Protein AF-A0A9D7UAM9-F1 (afdb_monomer_lite)

Radius of gyration: 23.73 Å; chains: 1; bounding box: 52×69×75 Å

Sequence (299 aa):
MNTSKLRKNKFFIPAVLISFILLSLPNGIFNEAYKTYEILNAEEKSFNQALIDVGINPKEYVTPNNITAKKGKNIIVISIESLEQGFLGKHFNNITPNLSRLSKEWTFYNQMPESPGGDWTAGSLYNHQVGMPAFFKDQENNSFQGASTVKLTGLGHILNNAGYNSKYIIGNKEYAGKSDILSAYGIPVISEVNSIGKYQKVKNGLHDHDLFNEAKLQIKQFQKDKDKPFALFLLTMNTHFPNGVYDKNMEQFISKKDNDIEFSASAVDYLINDLIVYLKENSLLENTSIYIRFTNGHH

Secondary structure (DSSP, 8-state):
---------TTHHHHHHHHHHHHHSTTSHHHHHHHHHHHHTPPP--HHHHHHHTT--TTT---GGG------SEEEEEEETT--GGGGSGGGTTTSHHHHHHHHHS---TTPPPPTT-SSHHHHHHHHHHSS----S--STTTTTT-----S--HHHHHHHTT-EEEEEE-SSSHHHHHHHHHHTT--EE-TTT-SS-----TTS--HHHHHHHHHHHHHHHTTSTTS-EEEEEE--TT-TTT----GGGGGTS---SSHHHHHHHHHHHHHHHHHHHHHHTT-GGGEEEEEEE-----

Structure (mmCIF, N/CA/C/O backbone):
data_AF-A0A9D7UAM9-F1
#
_entry.id   AF-A0A9D7UAM9-F1
#
loop_
_atom_site.group_PDB
_atom_site.id
_atom_site.type_symbol
_atom_site.label_atom_id
_atom_site.label_alt_id
_atom_site.label_comp_id
_atom_site.label_asym_id
_atom_site.label_entity_id
_atom_site.label_seq_id
_atom_site.pdbx_PDB_ins_code
_atom_site.Cartn_x
_atom_site.Cartn_y
_atom_site.Cartn_z
_atom_site.occupancy
_atom_site.B_iso_or_equiv
_atom_site.auth_seq_id
_atom_site.auth_comp_id
_atom_site.auth_asym_id
_atom_site.auth_atom_id
_atom_site.pdbx_PDB_model_num
ATOM 1 N N . MET A 1 1 ? -21.352 50.252 -56.609 1.00 43.91 1 MET A N 1
ATOM 2 C CA . MET A 1 1 ? -21.852 49.606 -55.375 1.00 43.91 1 MET A CA 1
ATOM 3 C C . MET A 1 1 ? -22.029 48.123 -55.652 1.00 43.91 1 MET A C 1
ATOM 5 O O . MET A 1 1 ? -22.956 47.766 -56.362 1.00 43.91 1 MET A O 1
ATOM 9 N N . ASN A 1 2 ? -21.109 47.277 -55.183 1.00 45.69 2 ASN A N 1
ATOM 10 C CA . ASN A 1 2 ? -21.187 45.828 -55.372 1.00 45.69 2 ASN A CA 1
ATOM 11 C C . ASN A 1 2 ? -21.491 45.201 -54.006 1.00 45.69 2 ASN A C 1
ATOM 13 O O . ASN A 1 2 ? -20.612 45.105 -53.153 1.00 45.69 2 ASN A O 1
ATOM 17 N N . THR A 1 3 ? -22.757 44.879 -53.749 1.00 52.00 3 THR A N 1
ATOM 18 C CA . THR A 1 3 ? -23.178 44.231 -52.501 1.00 52.00 3 THR A CA 1
ATOM 19 C C . THR A 1 3 ? -22.837 42.747 -52.588 1.00 52.00 3 THR A C 1
ATOM 21 O O . THR A 1 3 ? -23.532 41.991 -53.274 1.00 52.00 3 THR A O 1
ATOM 24 N N . SER A 1 4 ? -21.769 42.314 -51.916 1.00 52.62 4 SER A N 1
ATOM 25 C CA . SER A 1 4 ? -21.473 40.890 -51.774 1.00 52.62 4 SER A CA 1
ATOM 26 C C . SER A 1 4 ? -22.590 40.232 -50.954 1.00 52.62 4 SER A C 1
ATOM 28 O O . SER A 1 4 ? -22.784 40.493 -49.768 1.00 52.62 4 SER A O 1
ATOM 30 N N . LYS A 1 5 ? -23.394 39.384 -51.602 1.00 59.56 5 LYS A N 1
ATOM 31 C CA . LYS A 1 5 ? -24.362 38.538 -50.899 1.00 59.56 5 LYS A CA 1
ATOM 32 C C . LYS A 1 5 ? -23.588 37.442 -50.172 1.00 59.56 5 LYS A C 1
ATOM 34 O O . LYS A 1 5 ? -23.107 36.503 -50.803 1.00 59.56 5 LYS A O 1
ATOM 39 N N . LEU A 1 6 ? -23.489 37.558 -48.848 1.00 59.56 6 LEU A N 1
ATOM 40 C CA . LEU A 1 6 ? -23.016 36.492 -47.963 1.00 59.56 6 LEU A CA 1
ATOM 41 C C . LEU A 1 6 ? -23.824 35.215 -48.231 1.00 59.56 6 LEU A C 1
ATOM 43 O O . LEU A 1 6 ? -25.017 35.123 -47.928 1.00 59.56 6 LEU A O 1
ATOM 47 N N . ARG A 1 7 ? -23.173 34.224 -48.842 1.00 61.66 7 ARG A N 1
ATOM 48 C CA . ARG A 1 7 ? -23.761 32.919 -49.142 1.00 61.66 7 ARG A CA 1
ATOM 49 C C . ARG A 1 7 ? -23.869 32.157 -47.817 1.00 61.66 7 ARG A C 1
ATOM 51 O O . ARG A 1 7 ? -22.885 31.597 -47.347 1.00 61.66 7 ARG A O 1
ATOM 58 N N . LYS A 1 8 ? -25.044 32.186 -47.175 1.00 63.00 8 LYS A N 1
ATOM 59 C CA . LYS A 1 8 ? -25.294 31.437 -45.930 1.00 63.00 8 LYS A CA 1
ATOM 60 C C . LYS A 1 8 ? -25.050 29.948 -46.187 1.00 63.00 8 LYS A C 1
ATOM 62 O O . LYS A 1 8 ? -25.811 29.312 -46.917 1.00 63.00 8 LYS A O 1
ATOM 67 N N . ASN A 1 9 ? -23.980 29.407 -45.609 1.00 73.31 9 ASN A N 1
ATOM 68 C CA . ASN A 1 9 ? -23.688 27.983 -45.671 1.00 73.31 9 ASN A CA 1
ATOM 69 C C . ASN A 1 9 ? -24.752 27.239 -44.851 1.00 73.31 9 ASN A C 1
ATOM 71 O O . ASN A 1 9 ? -24.777 27.341 -43.625 1.00 73.31 9 ASN A O 1
ATOM 75 N N . LYS A 1 10 ? -25.657 26.521 -45.529 1.00 78.00 10 LYS A N 1
ATOM 76 C CA . LYS A 1 10 ? -26.797 25.829 -44.898 1.00 78.00 10 LYS A CA 1
ATOM 77 C C . LYS A 1 10 ? -26.367 24.763 -43.881 1.00 78.00 10 LYS A C 1
ATOM 79 O O . LYS A 1 10 ? -27.174 24.383 -43.043 1.00 78.00 10 LYS A O 1
ATOM 84 N N . PHE A 1 11 ? -25.107 24.330 -43.924 1.00 75.75 11 PHE A N 1
ATOM 85 C CA . PHE A 1 11 ? -24.539 23.344 -43.004 1.00 75.75 11 PHE A CA 1
ATOM 86 C C . PHE A 1 11 ? -23.874 23.956 -41.766 1.00 75.75 11 PHE A C 1
ATOM 88 O O . PHE A 1 11 ? -23.591 23.231 -40.820 1.00 75.75 11 PHE A O 1
ATOM 95 N N . PHE A 1 12 ? -23.665 25.277 -41.726 1.00 81.75 12 PHE A N 1
ATOM 96 C CA . PHE A 1 12 ? -22.978 25.931 -40.608 1.00 81.75 12 PHE A CA 1
ATOM 97 C C . PHE A 1 12 ? -23.773 25.839 -39.298 1.00 81.75 12 PHE A C 1
ATOM 99 O O . PHE A 1 12 ? -23.231 25.432 -38.279 1.00 81.75 12 PHE A O 1
ATOM 106 N N . ILE A 1 13 ? -25.072 26.157 -39.331 1.00 83.25 13 ILE A N 1
ATOM 107 C CA . ILE A 1 13 ? -25.935 26.100 -38.139 1.00 83.25 13 ILE A CA 1
ATOM 108 C C . ILE A 1 13 ? -26.077 24.656 -37.615 1.00 83.25 13 ILE A C 1
ATOM 110 O O . ILE A 1 13 ? -25.844 24.450 -36.425 1.00 83.25 13 ILE A O 1
ATOM 114 N N . PRO A 1 14 ? -26.377 23.642 -38.457 1.00 85.88 14 PRO A N 1
ATOM 115 C CA . PRO A 1 14 ? -26.378 22.246 -38.019 1.00 85.88 14 PRO A CA 1
ATOM 116 C C . PRO A 1 14 ? -25.042 21.786 -37.432 1.00 85.88 14 PRO A C 1
ATOM 118 O O . PRO A 1 14 ? -25.041 21.120 -36.405 1.00 85.88 14 PRO A O 1
ATOM 121 N N . ALA A 1 15 ? -23.909 22.162 -38.036 1.00 84.19 15 ALA A N 1
ATOM 122 C CA . ALA A 1 15 ? -22.590 21.782 -37.532 1.00 84.19 15 ALA A CA 1
ATOM 123 C C . ALA A 1 15 ? -22.307 22.381 -36.146 1.00 84.19 15 ALA A C 1
ATOM 125 O O . ALA A 1 15 ? -21.843 21.669 -35.264 1.00 84.19 15 ALA A O 1
ATOM 126 N N . VAL A 1 16 ? -22.648 23.656 -35.925 1.00 86.44 16 VAL A N 1
ATOM 127 C CA . VAL A 1 16 ? -22.514 24.297 -34.606 1.00 86.44 16 VAL A CA 1
ATOM 128 C C . VAL A 1 16 ? -23.408 23.617 -33.567 1.00 86.44 16 VAL A C 1
ATOM 130 O O . VAL A 1 16 ? -22.949 23.360 -32.460 1.00 86.44 16 VAL A O 1
ATOM 133 N N . LEU A 1 17 ? -24.654 23.279 -33.920 1.00 86.62 17 LEU A N 1
ATOM 134 C CA . LEU A 1 17 ? -25.569 22.572 -33.018 1.00 86.62 17 LEU A CA 1
ATOM 135 C C . LEU A 1 17 ? -25.067 21.165 -32.672 1.00 86.62 17 LEU A C 1
ATOM 137 O O . LEU A 1 17 ? -25.106 20.784 -31.507 1.00 86.62 17 LEU A O 1
ATOM 141 N N . ILE A 1 18 ? -24.554 20.418 -33.653 1.00 87.25 18 ILE A N 1
ATOM 142 C CA . ILE A 1 18 ? -23.960 19.093 -33.429 1.00 87.25 18 ILE A CA 1
ATOM 143 C C . ILE A 1 18 ? -22.734 19.211 -32.523 1.00 87.25 18 ILE A C 1
ATOM 145 O O . ILE A 1 18 ? -22.635 18.459 -31.560 1.00 87.25 18 ILE A O 1
ATOM 149 N N . SER A 1 19 ? -21.841 20.174 -32.768 1.00 83.75 19 SER A N 1
ATOM 150 C CA . SER A 1 19 ? -20.700 20.426 -31.885 1.00 83.75 19 SER A CA 1
ATOM 151 C C . SER A 1 19 ? -21.152 20.764 -30.468 1.00 83.75 19 SER A C 1
ATOM 153 O O . SER A 1 19 ? -20.597 20.229 -29.519 1.00 83.75 19 SER A O 1
ATOM 155 N N . PHE A 1 20 ? -22.183 21.595 -30.303 1.00 86.81 20 PHE A N 1
ATOM 156 C CA . PHE A 1 20 ? -22.702 21.936 -28.980 1.00 86.81 20 PHE A CA 1
ATOM 157 C C . PHE A 1 20 ? -23.267 20.706 -28.260 1.00 86.81 20 PHE A C 1
ATOM 159 O O . PHE A 1 20 ? -22.934 20.476 -27.105 1.00 86.81 20 PHE A O 1
ATOM 166 N N . ILE A 1 21 ? -24.038 19.869 -28.964 1.00 85.06 21 ILE A N 1
ATOM 167 C CA . ILE A 1 21 ? -24.549 18.601 -28.428 1.00 85.06 21 ILE A CA 1
ATOM 168 C C . ILE A 1 21 ? -23.390 17.691 -28.013 1.00 85.06 21 ILE A C 1
ATOM 170 O O . ILE A 1 21 ? -23.398 17.202 -26.890 1.00 85.06 21 ILE A O 1
ATOM 174 N N . LEU A 1 22 ? -22.379 17.506 -28.871 1.00 83.00 22 LEU A N 1
ATOM 175 C CA . LEU A 1 22 ? -21.203 16.675 -28.583 1.00 83.00 22 LEU A CA 1
ATOM 176 C C . LEU A 1 22 ? -20.417 17.184 -27.366 1.00 83.00 22 LEU A C 1
ATOM 178 O O . LEU A 1 22 ? -19.998 16.387 -26.533 1.00 83.00 22 LEU A O 1
ATOM 182 N N . LEU A 1 23 ? -20.257 18.502 -27.233 1.00 85.06 23 LEU A N 1
ATOM 183 C CA . LEU A 1 23 ? -19.587 19.138 -26.094 1.00 85.06 23 LEU A CA 1
ATOM 184 C C . LEU A 1 23 ? -20.414 19.089 -24.795 1.00 85.06 23 LEU A C 1
ATOM 186 O O . LEU A 1 23 ? -19.852 19.282 -23.716 1.00 85.06 23 LEU A O 1
ATOM 190 N N . SER A 1 24 ? -21.723 18.843 -24.891 1.00 82.25 24 SER A N 1
ATOM 191 C CA . SER A 1 24 ? -22.655 18.690 -23.764 1.00 82.25 24 SER A CA 1
ATOM 192 C C . SER A 1 24 ? -22.969 17.231 -23.412 1.00 82.25 24 SER A C 1
ATOM 194 O O . SER A 1 24 ? -23.699 16.993 -22.452 1.00 82.25 24 SER A O 1
ATOM 196 N N . LEU A 1 25 ? -22.455 16.252 -24.166 1.00 83.81 25 LEU A N 1
ATOM 197 C CA . LEU A 1 25 ? -22.582 14.835 -23.816 1.00 83.81 25 LEU A CA 1
ATOM 198 C C . LEU A 1 25 ? -21.900 14.535 -22.465 1.00 83.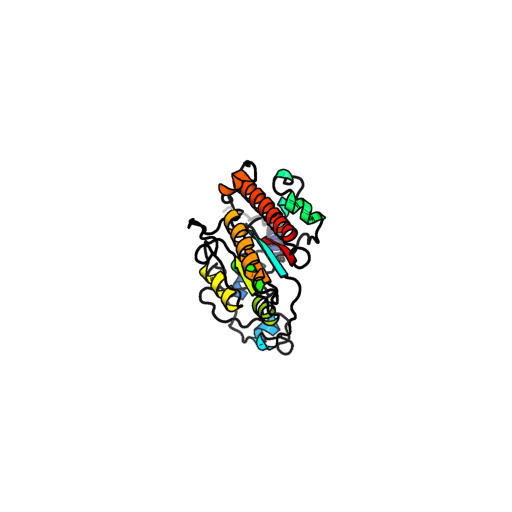81 25 LEU A C 1
ATOM 200 O O . LEU A 1 25 ? -21.068 15.323 -22.005 1.00 83.81 25 LEU A O 1
ATOM 204 N N . PRO A 1 26 ? -22.205 13.390 -21.825 1.00 72.81 26 PRO A N 1
ATOM 205 C CA . PRO A 1 26 ? -21.439 12.915 -20.675 1.00 72.81 26 PRO A CA 1
ATOM 206 C C . PRO A 1 26 ? -19.938 12.892 -21.005 1.00 72.81 26 PRO A C 1
ATOM 208 O O . PRO A 1 26 ? -19.549 12.351 -22.039 1.00 72.81 26 PRO A O 1
ATOM 211 N N . ASN A 1 27 ? -19.114 13.498 -20.143 1.00 69.94 27 ASN A N 1
ATOM 212 C CA . ASN A 1 27 ? -17.670 13.745 -20.327 1.00 69.94 27 ASN A CA 1
ATOM 213 C C . ASN A 1 27 ? -17.300 14.807 -21.388 1.00 69.94 27 ASN A C 1
ATOM 215 O O . ASN A 1 27 ? -16.130 14.965 -21.731 1.00 69.94 27 ASN A O 1
ATOM 219 N N . GLY A 1 28 ? -18.274 15.550 -21.915 1.00 81.56 28 GLY A N 1
ATOM 220 C CA . GLY A 1 28 ? -18.042 16.725 -22.751 1.00 81.56 28 GLY A CA 1
ATOM 221 C C . GLY A 1 28 ? -17.585 17.938 -21.931 1.00 81.56 28 GLY A C 1
ATOM 222 O O . GLY A 1 28 ? -17.894 18.059 -20.744 1.00 81.56 28 GLY A O 1
ATOM 223 N N . ILE A 1 29 ? -16.871 18.872 -22.572 1.00 84.25 29 ILE A N 1
ATOM 224 C CA . ILE A 1 29 ? -16.231 20.010 -21.889 1.00 84.25 29 ILE A CA 1
ATOM 225 C C . ILE A 1 29 ? -17.213 20.873 -21.084 1.00 84.25 29 ILE A C 1
ATOM 227 O O . ILE A 1 29 ? -16.847 21.397 -20.037 1.00 84.25 29 ILE A O 1
ATOM 231 N N . PHE A 1 30 ? -18.464 21.016 -21.539 1.00 85.19 30 PHE A N 1
ATOM 232 C CA . PHE A 1 30 ? -19.459 21.820 -20.827 1.00 85.19 30 PHE A CA 1
ATOM 233 C C . PHE A 1 30 ? -19.945 21.133 -19.555 1.00 85.19 30 PHE A C 1
ATOM 235 O O . PHE A 1 30 ? -20.170 21.800 -18.549 1.00 85.19 30 PHE A O 1
ATOM 242 N N . ASN A 1 31 ? -20.081 19.808 -19.594 1.00 80.19 31 ASN A N 1
ATOM 243 C CA . ASN A 1 31 ? -20.462 19.021 -18.431 1.00 80.19 31 ASN A CA 1
ATOM 244 C C . ASN A 1 31 ? -19.352 19.038 -17.372 1.00 80.19 31 ASN A C 1
ATOM 246 O O . ASN A 1 31 ? -19.632 19.255 -16.197 1.00 80.19 31 ASN A O 1
ATOM 250 N N . GLU A 1 32 ? -18.093 18.883 -17.788 1.00 78.44 32 GLU A N 1
ATOM 251 C CA . GLU A 1 32 ? -16.955 18.971 -16.865 1.00 78.44 32 GLU A CA 1
ATOM 252 C C . GLU A 1 32 ? -16.793 20.385 -16.292 1.00 78.44 32 GLU A C 1
ATOM 254 O O . GLU A 1 32 ? -16.661 20.537 -15.081 1.00 78.44 32 GLU A O 1
ATOM 259 N N . ALA A 1 33 ? -16.936 21.432 -17.114 1.00 80.94 33 ALA A N 1
ATOM 260 C CA . ALA A 1 33 ? -16.912 22.815 -16.633 1.00 80.94 33 ALA A CA 1
ATOM 261 C C . ALA A 1 33 ? -18.034 23.109 -15.619 1.00 80.94 33 ALA A C 1
ATOM 263 O O . ALA A 1 33 ? -17.805 23.813 -14.634 1.00 80.94 33 ALA A O 1
ATOM 264 N N . TYR A 1 34 ? -19.236 22.562 -15.834 1.00 82.12 34 TYR A N 1
ATOM 265 C CA . TYR A 1 34 ? -20.349 22.696 -14.893 1.00 82.12 34 TYR A CA 1
ATOM 266 C C . TYR A 1 34 ? -20.066 21.988 -13.563 1.00 82.12 34 TYR A C 1
ATOM 268 O O . TYR A 1 34 ? -20.245 22.597 -12.510 1.00 82.12 34 TYR A O 1
ATOM 276 N N . LYS A 1 35 ? -19.547 20.753 -13.593 1.00 78.12 35 LYS A N 1
ATOM 277 C CA . LYS A 1 35 ? -19.136 20.031 -12.376 1.00 78.12 35 LYS A CA 1
ATOM 278 C C . LYS A 1 35 ? -18.060 20.789 -11.601 1.00 78.12 35 LYS A C 1
ATOM 280 O O . LYS A 1 35 ? -18.169 20.931 -10.388 1.00 78.12 35 LYS A O 1
ATOM 285 N N . THR A 1 36 ? -17.040 21.315 -12.284 1.00 78.19 36 THR A N 1
ATOM 286 C CA . THR A 1 36 ? -16.006 22.138 -11.640 1.00 78.19 36 THR A CA 1
ATOM 287 C C . THR A 1 36 ? -16.616 23.381 -10.995 1.00 78.19 36 THR A C 1
ATOM 289 O O . THR A 1 36 ? -16.301 23.692 -9.848 1.00 78.19 36 THR A O 1
ATOM 292 N N . TYR A 1 37 ? -17.526 24.071 -11.691 1.00 83.06 37 TYR A N 1
ATOM 293 C CA . TYR A 1 37 ? -18.246 25.215 -11.131 1.00 83.06 37 TYR A CA 1
ATOM 294 C C . TYR A 1 37 ? -19.051 24.833 -9.879 1.00 83.06 37 TYR A C 1
ATOM 296 O O . TYR A 1 37 ? -19.019 25.567 -8.890 1.00 83.06 37 TYR A O 1
ATOM 304 N N . GLU A 1 38 ? -19.736 23.691 -9.893 1.00 82.06 38 GLU A N 1
ATOM 305 C CA . GLU A 1 38 ? -20.511 23.195 -8.754 1.00 82.06 38 GLU A CA 1
ATOM 306 C C . GLU A 1 38 ? -19.613 22.889 -7.543 1.00 82.06 38 GLU A C 1
ATOM 308 O O . GLU A 1 38 ? -19.919 23.324 -6.435 1.00 82.06 38 GLU A O 1
ATOM 313 N N . ILE A 1 39 ? -18.463 22.235 -7.752 1.00 79.88 39 ILE A N 1
ATOM 314 C CA . ILE A 1 39 ? -17.491 21.928 -6.687 1.00 79.88 39 ILE A CA 1
ATOM 315 C C . ILE A 1 39 ? -16.934 23.216 -6.064 1.00 79.88 39 ILE A C 1
ATOM 317 O O . ILE A 1 39 ? -16.891 23.348 -4.838 1.00 79.88 39 ILE A O 1
ATOM 321 N N . LEU A 1 40 ? -16.541 24.191 -6.888 1.00 79.12 40 LEU A N 1
ATOM 322 C CA . LEU A 1 40 ? -15.962 25.452 -6.410 1.00 79.12 40 LEU A CA 1
ATOM 323 C C . LEU A 1 40 ? -16.974 26.290 -5.612 1.00 79.12 40 LEU A C 1
ATOM 325 O O . LEU A 1 40 ? -16.619 26.883 -4.588 1.00 79.12 40 LEU A O 1
ATOM 329 N N . ASN A 1 41 ? -18.240 26.293 -6.038 1.00 80.62 41 ASN A N 1
ATOM 330 C CA . ASN A 1 41 ? -19.317 27.050 -5.392 1.00 80.62 41 ASN A CA 1
ATOM 331 C C . ASN A 1 41 ? -20.107 26.242 -4.355 1.00 80.62 41 ASN A C 1
ATOM 333 O O . ASN A 1 41 ? -21.095 26.745 -3.824 1.00 80.62 41 ASN A O 1
ATOM 337 N N . ALA A 1 42 ? -19.683 25.016 -4.039 1.00 77.56 42 ALA A N 1
ATOM 338 C CA . ALA A 1 42 ? -20.359 24.190 -3.052 1.00 77.56 42 ALA A CA 1
ATOM 339 C C . ALA A 1 42 ? -20.387 24.892 -1.683 1.00 77.56 42 ALA A C 1
ATOM 341 O O . ALA A 1 42 ? -19.343 25.278 -1.138 1.00 77.56 42 ALA A O 1
ATOM 342 N N . GLU A 1 43 ? -21.587 25.057 -1.129 1.00 78.25 43 GLU A N 1
ATOM 343 C CA . GLU A 1 43 ? -21.784 25.568 0.226 1.00 78.25 43 GLU A CA 1
ATOM 344 C C . GLU A 1 43 ? -21.326 24.539 1.266 1.00 78.25 43 GLU A C 1
ATOM 346 O O . GLU A 1 43 ? -21.424 23.326 1.057 1.00 78.25 43 GLU A O 1
ATOM 351 N N . GLU A 1 44 ? -20.836 25.016 2.412 1.00 78.94 44 GLU A N 1
ATOM 352 C CA . GLU A 1 44 ? -20.520 24.133 3.531 1.00 78.94 44 GLU A CA 1
ATOM 353 C C . GLU A 1 44 ? -21.820 23.579 4.127 1.00 78.94 44 GLU A C 1
ATOM 355 O O . GLU A 1 44 ? -22.700 24.319 4.567 1.00 78.94 44 GLU A O 1
ATOM 360 N N . LYS A 1 45 ? -21.947 22.253 4.134 1.00 83.50 45 LYS A N 1
ATOM 361 C CA . LYS A 1 45 ? -23.140 21.552 4.610 1.00 83.50 45 LYS A CA 1
ATOM 362 C C . LYS A 1 45 ? -22.878 20.875 5.948 1.00 83.50 45 LYS A C 1
ATOM 364 O O . LYS A 1 45 ? -21.764 20.453 6.261 1.00 83.50 45 LYS A O 1
ATOM 369 N N . SER A 1 46 ? -23.940 20.704 6.735 1.00 89.75 46 SER A N 1
ATOM 370 C CA . SER A 1 46 ? -23.874 19.844 7.920 1.00 89.75 46 SER A CA 1
ATOM 371 C C . SER A 1 46 ? -23.517 18.406 7.521 1.00 89.75 46 SER A C 1
ATOM 373 O O . SER A 1 46 ? -23.861 17.954 6.431 1.00 89.75 46 SER A O 1
ATOM 375 N N . PHE A 1 47 ? -22.876 17.657 8.422 1.00 88.56 47 PHE A N 1
ATOM 376 C CA . PHE A 1 47 ? -22.465 16.275 8.144 1.00 88.56 47 PHE A CA 1
ATOM 377 C C . PHE A 1 47 ? -23.639 15.380 7.713 1.00 88.56 47 PHE A C 1
ATOM 379 O O . PHE A 1 47 ? -23.526 14.640 6.744 1.00 88.56 47 PHE A O 1
ATOM 386 N N . ASN A 1 48 ? -24.793 15.498 8.377 1.00 92.31 48 ASN A N 1
ATOM 387 C CA . ASN A 1 48 ? -25.985 14.725 8.023 1.00 92.31 48 ASN A CA 1
ATOM 388 C C . ASN A 1 48 ? -26.522 15.092 6.638 1.00 92.31 48 ASN A C 1
ATOM 390 O O . ASN A 1 48 ? -26.956 14.209 5.908 1.00 92.31 48 ASN A O 1
ATOM 394 N N . GLN A 1 49 ? -26.478 16.375 6.267 1.00 90.50 49 GLN A N 1
ATOM 395 C CA . GLN A 1 49 ? -26.881 16.790 4.926 1.00 90.50 49 GLN A CA 1
ATOM 396 C C . GLN A 1 49 ? -25.912 16.241 3.874 1.00 90.50 49 GLN A C 1
ATOM 398 O O . GLN A 1 49 ? -26.358 15.709 2.867 1.00 90.50 49 GLN A O 1
ATOM 403 N N . ALA A 1 50 ? -24.604 16.280 4.147 1.00 88.00 50 ALA A N 1
ATOM 404 C CA . ALA A 1 50 ? -23.598 15.701 3.261 1.00 88.00 50 ALA A CA 1
ATOM 405 C C . ALA A 1 50 ? -23.793 14.186 3.062 1.00 88.00 50 ALA A C 1
ATOM 407 O O . ALA A 1 50 ? -23.647 13.702 1.945 1.00 88.00 50 ALA A O 1
ATOM 408 N N . LEU A 1 51 ? -24.172 13.442 4.111 1.00 90.00 51 LEU A N 1
ATOM 409 C CA . LEU A 1 51 ? -24.525 12.021 3.992 1.00 90.00 51 LEU A CA 1
ATOM 410 C C . LEU A 1 51 ? -25.746 11.804 3.087 1.00 90.00 51 LEU A C 1
ATOM 412 O O . LEU A 1 51 ? -25.703 10.940 2.214 1.00 90.00 51 LEU A O 1
ATOM 416 N N . ILE A 1 52 ? -26.806 12.601 3.256 1.00 91.56 52 ILE A N 1
ATOM 417 C CA . ILE A 1 52 ? -28.018 12.513 2.424 1.00 91.56 52 ILE A CA 1
ATOM 418 C C . ILE A 1 52 ? -27.684 12.761 0.950 1.00 91.56 52 ILE A C 1
ATOM 420 O O . ILE A 1 52 ? -28.158 12.022 0.089 1.00 91.56 52 ILE A O 1
ATOM 424 N N . ASP A 1 53 ? -26.839 13.752 0.666 1.00 86.50 53 ASP A N 1
ATOM 425 C CA . ASP A 1 53 ? -26.449 14.117 -0.699 1.00 86.50 53 ASP A CA 1
ATOM 426 C C . ASP A 1 53 ? -25.697 12.984 -1.421 1.00 86.50 53 ASP A C 1
ATOM 428 O O . ASP A 1 53 ? -25.816 12.845 -2.637 1.00 86.50 53 ASP A O 1
ATOM 432 N N . VAL A 1 54 ? -24.970 12.137 -0.680 1.00 85.38 54 VAL A N 1
ATOM 433 C CA . VAL A 1 54 ? -24.302 10.935 -1.217 1.00 85.38 54 VAL A CA 1
ATOM 434 C C . VAL A 1 54 ? -25.147 9.660 -1.081 1.00 85.38 54 VAL A C 1
ATOM 436 O O . VAL A 1 54 ? -24.641 8.555 -1.268 1.00 85.38 54 VAL A O 1
ATOM 439 N N . GLY A 1 55 ? -26.438 9.793 -0.763 1.00 89.25 55 GLY A N 1
ATOM 440 C CA . GLY A 1 55 ? -27.387 8.678 -0.699 1.00 89.25 55 GLY A CA 1
ATOM 441 C C . GLY A 1 55 ? -27.310 7.837 0.578 1.00 89.25 55 GLY A C 1
ATOM 442 O O . GLY A 1 55 ? -27.779 6.700 0.587 1.00 89.25 55 GLY A O 1
ATOM 443 N N . ILE A 1 56 ? -26.736 8.368 1.659 1.00 90.38 56 ILE A N 1
ATOM 444 C CA . ILE A 1 56 ? -26.588 7.674 2.943 1.00 90.38 56 ILE A CA 1
ATOM 445 C C . ILE A 1 56 ? -27.575 8.243 3.957 1.00 90.38 56 ILE A C 1
ATOM 447 O O . ILE A 1 56 ? -27.550 9.429 4.282 1.00 90.38 56 ILE A O 1
ATOM 451 N N . ASN A 1 57 ? -28.419 7.377 4.522 1.00 94.00 57 ASN A N 1
ATOM 452 C CA . ASN A 1 57 ? -29.308 7.751 5.617 1.00 94.00 57 ASN A CA 1
ATOM 453 C C . ASN A 1 57 ? -28.484 8.044 6.890 1.00 94.00 57 ASN A C 1
ATOM 455 O O . ASN A 1 57 ? -27.867 7.122 7.433 1.00 94.00 57 ASN A O 1
ATOM 459 N N . PRO A 1 58 ? -28.508 9.275 7.443 1.00 94.12 58 PRO A N 1
ATOM 460 C CA . PRO A 1 58 ? -27.711 9.622 8.622 1.00 94.12 58 PRO A CA 1
ATOM 461 C C . PRO A 1 58 ? -28.008 8.768 9.859 1.00 94.12 58 PRO A C 1
ATOM 463 O O . PRO A 1 58 ? -27.152 8.631 10.727 1.00 94.12 58 PRO A O 1
ATOM 466 N N . LYS A 1 59 ? -29.213 8.189 9.953 1.00 93.88 59 LYS A N 1
ATOM 467 C CA . LYS A 1 59 ? -29.600 7.307 11.066 1.00 93.88 59 LYS A CA 1
ATOM 468 C C . LYS A 1 59 ? -29.003 5.902 10.965 1.00 93.88 59 LYS A C 1
ATOM 470 O O . LYS A 1 59 ? -28.887 5.231 11.984 1.00 93.88 59 LYS A O 1
ATOM 475 N N . GLU A 1 60 ? -28.662 5.459 9.759 1.00 93.44 60 GLU A N 1
ATOM 476 C CA . GLU A 1 60 ? -28.072 4.138 9.493 1.00 93.44 60 GLU A CA 1
ATOM 477 C C . GLU A 1 60 ? -26.543 4.196 9.423 1.00 93.44 60 GLU A C 1
ATOM 479 O O . GLU A 1 60 ? -25.870 3.167 9.438 1.00 93.44 60 GLU A O 1
ATOM 484 N N . TYR A 1 61 ? -25.981 5.402 9.366 1.00 94.06 61 TYR A N 1
ATOM 485 C CA . TYR A 1 61 ? -24.549 5.608 9.296 1.00 94.06 61 TYR A CA 1
ATOM 486 C C . TYR A 1 61 ? -23.834 5.166 10.584 1.00 94.06 61 TYR A C 1
ATOM 488 O O . TYR A 1 61 ? -24.116 5.643 11.686 1.00 94.06 61 TYR A O 1
ATOM 496 N N . VAL A 1 62 ? -22.851 4.276 10.435 1.00 93.81 62 VAL A N 1
ATOM 497 C CA . VAL A 1 62 ? -22.041 3.766 11.547 1.00 93.81 62 VAL A CA 1
ATOM 498 C C . VAL A 1 62 ? -20.873 4.714 11.802 1.00 93.81 62 VAL A C 1
ATOM 500 O O . VAL A 1 62 ? -19.931 4.789 11.014 1.00 93.81 62 VAL A O 1
ATOM 503 N N . THR A 1 63 ? -20.922 5.435 12.920 1.00 93.00 63 THR A N 1
ATOM 504 C CA . THR A 1 63 ? -19.845 6.336 13.361 1.00 93.00 63 THR A CA 1
ATOM 505 C C . THR A 1 63 ? -18.653 5.559 13.935 1.00 93.00 63 THR A C 1
ATOM 507 O O . THR A 1 63 ? -18.826 4.407 14.343 1.00 93.00 63 THR A O 1
ATOM 510 N N . PRO A 1 64 ? -17.458 6.177 14.057 1.00 90.88 64 PRO A N 1
ATOM 511 C CA . PRO A 1 64 ? -16.270 5.496 14.580 1.00 90.88 64 PRO A CA 1
ATOM 512 C C . PRO A 1 64 ? -16.466 4.845 15.959 1.00 90.88 64 PRO A C 1
ATOM 514 O O . PRO A 1 64 ? -15.947 3.762 16.214 1.00 90.88 64 PRO A O 1
ATOM 517 N N . ASN A 1 65 ? -17.279 5.463 16.821 1.00 90.06 65 ASN A N 1
ATOM 518 C CA . ASN A 1 65 ? -17.567 4.965 18.171 1.00 90.06 65 ASN A CA 1
ATOM 519 C C . ASN A 1 65 ? -18.545 3.778 18.197 1.00 90.06 65 ASN A C 1
ATOM 521 O O . ASN A 1 65 ? -18.629 3.088 19.208 1.00 90.06 65 ASN A O 1
ATOM 525 N N . ASN A 1 66 ? -19.271 3.537 17.101 1.00 93.88 66 ASN A N 1
ATOM 526 C CA . ASN A 1 66 ? -20.292 2.493 16.992 1.00 93.88 66 ASN A CA 1
ATOM 527 C C . ASN A 1 66 ? -19.844 1.323 16.096 1.00 93.88 66 ASN A C 1
ATOM 529 O O . ASN A 1 66 ? -20.641 0.431 15.799 1.00 93.88 66 ASN A O 1
ATOM 533 N N . ILE A 1 67 ? -18.585 1.317 15.644 1.00 94.94 67 ILE A N 1
ATOM 534 C CA . ILE A 1 67 ? -18.041 0.233 14.822 1.00 94.94 67 ILE A CA 1
ATOM 535 C C . ILE A 1 67 ? -18.066 -1.074 15.616 1.00 94.94 67 ILE A C 1
ATOM 537 O O . ILE A 1 67 ? -17.588 -1.152 16.747 1.00 94.94 67 ILE A O 1
ATOM 541 N N . THR A 1 68 ? -18.566 -2.124 14.969 1.00 95.12 68 THR A N 1
ATOM 542 C CA . THR A 1 68 ? -18.365 -3.509 15.394 1.00 95.12 68 THR A CA 1
ATOM 543 C C . THR A 1 68 ? -17.541 -4.219 14.329 1.00 95.12 68 THR A C 1
ATOM 545 O O . THR A 1 68 ? -18.051 -4.526 13.252 1.00 95.12 68 THR A O 1
ATOM 548 N N . ALA A 1 69 ? -16.270 -4.485 14.618 1.00 95.06 69 ALA A N 1
ATOM 549 C CA . ALA A 1 69 ? -15.367 -5.209 13.733 1.00 95.06 69 ALA A CA 1
ATOM 550 C C . ALA A 1 69 ? -14.723 -6.397 14.464 1.00 95.06 69 ALA A C 1
ATOM 552 O O . ALA A 1 69 ? -14.577 -6.406 15.685 1.00 95.06 69 ALA A O 1
ATOM 553 N N . LYS A 1 70 ? -14.353 -7.439 13.714 1.00 95.00 70 LYS A N 1
ATOM 554 C CA . LYS A 1 70 ? -13.679 -8.632 14.248 1.00 95.00 70 LYS A CA 1
ATOM 555 C C . LYS A 1 70 ? -12.354 -8.837 13.530 1.00 95.00 70 LYS A C 1
ATOM 557 O O . LYS A 1 70 ? -12.271 -8.627 12.320 1.00 95.00 70 LYS A O 1
ATOM 562 N N . LYS A 1 71 ? -11.330 -9.280 14.267 1.00 94.31 71 LYS A N 1
ATOM 563 C CA . LYS A 1 71 ? -10.053 -9.671 13.661 1.00 94.31 71 LYS A CA 1
ATOM 564 C C . LYS A 1 71 ? -10.215 -10.839 12.690 1.00 94.31 71 LYS A C 1
ATOM 566 O O . LYS A 1 71 ? -11.054 -11.714 12.896 1.00 94.31 71 LYS A O 1
ATOM 571 N N . GLY A 1 72 ? -9.376 -10.847 11.661 1.00 95.56 72 GLY A N 1
ATOM 572 C CA . GLY A 1 72 ? -9.274 -11.899 10.655 1.00 95.56 72 GLY A CA 1
ATOM 573 C C . GLY A 1 72 ? -7.809 -12.228 10.370 1.00 95.56 72 GLY A C 1
ATOM 574 O O . GLY A 1 72 ? -6.977 -12.176 11.277 1.00 95.56 72 GLY A O 1
ATOM 575 N N . LYS A 1 73 ? -7.507 -12.564 9.112 1.00 97.62 73 LYS A N 1
ATOM 576 C CA . LYS A 1 73 ? -6.128 -12.733 8.629 1.00 97.62 73 LYS A CA 1
ATOM 577 C C . LYS A 1 73 ? -5.348 -11.422 8.731 1.00 97.62 73 LYS A C 1
ATOM 579 O O . LYS A 1 73 ? -5.940 -10.347 8.734 1.00 97.62 73 LYS A O 1
ATOM 584 N N . ASN A 1 74 ? -4.022 -11.506 8.717 1.00 98.50 74 ASN A N 1
ATOM 585 C CA . ASN A 1 74 ? -3.196 -10.329 8.462 1.00 98.50 74 ASN A CA 1
ATOM 586 C C . ASN A 1 74 ? -3.527 -9.741 7.085 1.00 98.50 74 ASN A C 1
ATOM 588 O O . ASN A 1 74 ? -3.990 -10.453 6.192 1.00 98.50 74 ASN A O 1
ATOM 592 N N . ILE A 1 75 ? -3.274 -8.452 6.902 1.00 98.56 75 ILE A N 1
ATOM 593 C CA . ILE A 1 75 ? -3.566 -7.735 5.663 1.00 98.56 75 ILE A CA 1
ATOM 594 C C . ILE A 1 75 ? -2.270 -7.117 5.151 1.00 98.56 75 ILE A C 1
ATOM 596 O O . ILE A 1 75 ? -1.563 -6.442 5.896 1.00 98.56 75 ILE A O 1
ATOM 600 N N . ILE A 1 76 ? -1.967 -7.329 3.874 1.00 98.69 76 ILE A N 1
ATOM 601 C CA . ILE A 1 76 ? -0.925 -6.589 3.163 1.00 98.69 76 ILE A CA 1
ATOM 602 C C . ILE A 1 76 ? -1.554 -5.976 1.919 1.00 98.69 76 ILE A C 1
ATOM 604 O O . ILE A 1 76 ? -2.170 -6.684 1.125 1.00 98.69 76 ILE A O 1
ATOM 608 N N . VAL A 1 77 ? -1.402 -4.668 1.745 1.00 97.44 77 VAL A N 1
ATOM 609 C CA . VAL A 1 77 ? -1.847 -3.956 0.544 1.00 97.44 77 VAL A CA 1
ATOM 610 C C . VAL A 1 77 ? -0.640 -3.308 -0.111 1.00 97.44 77 VAL A C 1
ATOM 612 O O . VAL A 1 77 ? 0.041 -2.501 0.514 1.00 97.44 77 VAL A O 1
ATOM 615 N N . ILE A 1 78 ? -0.387 -3.654 -1.367 1.00 96.50 78 ILE A N 1
ATOM 616 C CA . ILE A 1 78 ? 0.714 -3.135 -2.172 1.00 96.50 78 ILE A CA 1
ATOM 617 C C . ILE A 1 78 ? 0.116 -2.276 -3.278 1.00 96.50 78 ILE A C 1
ATOM 619 O O . ILE A 1 78 ? -0.566 -2.786 -4.167 1.00 96.50 78 ILE A O 1
ATOM 623 N N . SER A 1 79 ? 0.355 -0.974 -3.196 1.00 91.94 79 SER A N 1
ATOM 624 C CA . SER A 1 79 ? -0.024 -0.006 -4.220 1.00 91.94 79 SER A CA 1
ATOM 625 C C . SER A 1 79 ? 1.197 0.282 -5.084 1.00 91.94 79 SER A C 1
ATOM 627 O O . SER A 1 79 ? 2.176 0.839 -4.589 1.00 91.94 79 SER A O 1
ATOM 629 N N . ILE A 1 80 ? 1.148 -0.151 -6.342 1.00 91.81 80 ILE A N 1
ATOM 630 C CA . ILE A 1 80 ? 2.226 0.037 -7.309 1.00 91.81 80 ILE A CA 1
ATOM 631 C C . ILE A 1 80 ? 2.032 1.386 -7.994 1.00 91.81 80 ILE A C 1
ATOM 633 O O . ILE A 1 80 ? 1.056 1.572 -8.721 1.00 91.81 80 ILE A O 1
ATOM 637 N N . GLU A 1 81 ? 2.960 2.303 -7.743 1.00 86.94 81 GLU A N 1
ATOM 638 C CA . GLU A 1 81 ? 2.905 3.686 -8.206 1.00 86.94 81 GLU A CA 1
ATOM 639 C C . GLU A 1 81 ? 2.983 3.800 -9.728 1.00 86.94 81 GLU A C 1
ATOM 641 O O . GLU A 1 81 ? 3.925 3.290 -10.324 1.00 86.94 81 GLU A O 1
ATOM 646 N N . SER A 1 82 ? 2.045 4.505 -10.362 1.00 82.88 82 SER A N 1
ATOM 647 C CA . SER A 1 82 ? 2.125 4.876 -11.784 1.00 82.88 82 SER A CA 1
ATOM 648 C C . SER A 1 82 ? 2.294 3.712 -12.789 1.00 82.88 82 SER A C 1
ATOM 650 O O . SER A 1 82 ? 2.686 3.938 -13.934 1.00 82.88 82 SER A O 1
ATOM 652 N N . LEU A 1 83 ? 2.015 2.463 -12.397 1.00 86.06 83 LEU A N 1
ATOM 653 C CA . LEU A 1 83 ? 2.126 1.294 -13.276 1.00 86.06 83 LEU A CA 1
ATOM 654 C C . LEU A 1 83 ? 0.741 0.877 -13.767 1.00 86.06 83 LEU A C 1
ATOM 656 O O . LEU A 1 83 ? -0.163 0.695 -12.965 1.00 86.06 83 LEU A O 1
ATOM 660 N N . GLU A 1 84 ? 0.567 0.669 -15.070 1.00 85.50 84 GLU A N 1
ATOM 661 C CA . GLU A 1 84 ? -0.736 0.310 -15.640 1.00 85.50 84 GLU A CA 1
ATOM 662 C C . GLU A 1 84 ? -0.931 -1.204 -15.796 1.00 85.50 84 GLU A C 1
ATOM 664 O O . GLU A 1 84 ? 0.013 -1.971 -15.999 1.00 85.50 84 GLU A O 1
ATOM 669 N N . GLN A 1 85 ? -2.194 -1.640 -15.836 1.00 85.44 85 GLN A N 1
ATOM 670 C CA . GLN A 1 85 ? -2.559 -3.039 -16.084 1.00 85.44 85 GLN A CA 1
ATOM 671 C C . GLN A 1 85 ? -1.997 -3.586 -17.416 1.00 85.44 85 GLN A C 1
ATOM 673 O O . GLN A 1 85 ? -1.806 -4.796 -17.560 1.00 85.44 85 GLN A O 1
ATOM 678 N N . GLY A 1 86 ? -1.698 -2.710 -18.385 1.00 86.44 86 GLY A N 1
ATOM 679 C CA . GLY A 1 86 ? -1.061 -3.071 -19.655 1.00 86.44 86 GLY A CA 1
ATOM 680 C C . GLY A 1 86 ? 0.269 -3.813 -19.484 1.00 86.44 86 GLY A C 1
ATOM 681 O O . GLY A 1 86 ? 0.582 -4.687 -20.296 1.00 86.44 86 GLY A O 1
ATOM 682 N N . PHE A 1 87 ? 0.986 -3.573 -18.379 1.00 88.31 87 PHE A N 1
ATOM 683 C CA . PHE A 1 87 ? 2.213 -4.291 -18.034 1.00 88.31 87 PHE A CA 1
ATOM 684 C C . PHE A 1 87 ? 1.992 -5.778 -17.743 1.00 88.31 87 PHE A C 1
ATOM 686 O O . PHE A 1 87 ? 2.963 -6.512 -17.693 1.00 88.31 87 PHE A O 1
ATOM 693 N N . LEU A 1 88 ? 0.757 -6.263 -17.596 1.00 90.25 88 LEU A N 1
ATOM 694 C CA . LEU A 1 88 ? 0.454 -7.699 -17.476 1.00 90.25 88 LEU A CA 1
ATOM 695 C C . LEU A 1 88 ? 0.290 -8.400 -18.839 1.00 90.25 88 LEU A C 1
ATOM 697 O O . LEU A 1 88 ? 0.000 -9.598 -18.913 1.00 90.25 88 LEU A O 1
ATOM 701 N N . GLY A 1 89 ? 0.389 -7.643 -19.935 1.00 87.31 89 GLY A N 1
ATOM 702 C CA . GLY A 1 89 ? 0.221 -8.140 -21.293 1.00 87.31 89 GLY A CA 1
ATOM 703 C C . GLY A 1 89 ? 1.416 -8.954 -21.792 1.00 87.31 89 GLY A C 1
ATOM 704 O O . GLY A 1 89 ? 2.540 -8.827 -21.314 1.00 87.31 89 GLY A O 1
ATOM 705 N N . LYS A 1 90 ? 1.196 -9.753 -22.848 1.00 86.62 90 LYS A N 1
ATOM 706 C CA . LYS A 1 90 ? 2.224 -10.643 -23.428 1.00 86.62 90 LYS A CA 1
ATOM 707 C C . LYS A 1 90 ? 3.533 -9.931 -23.798 1.00 86.62 90 LYS A C 1
ATOM 709 O O . LYS A 1 90 ? 4.587 -10.553 -23.713 1.00 86.62 90 LYS A O 1
ATOM 714 N N . HIS A 1 91 ? 3.458 -8.662 -24.203 1.00 88.25 91 HIS A N 1
ATOM 715 C CA . HIS A 1 91 ? 4.615 -7.843 -24.580 1.00 88.25 91 HIS A CA 1
ATOM 716 C C . HIS A 1 91 ? 5.543 -7.515 -23.404 1.00 88.25 91 HIS A C 1
ATOM 718 O O . HIS A 1 91 ? 6.721 -7.281 -23.631 1.00 88.25 91 HIS A O 1
ATOM 724 N N . PHE A 1 92 ? 5.032 -7.559 -22.171 1.00 91.75 92 PHE A N 1
ATOM 725 C CA . PHE A 1 92 ? 5.765 -7.219 -20.951 1.00 91.75 92 PHE A CA 1
ATOM 726 C C . PHE A 1 92 ? 6.060 -8.443 -20.073 1.00 91.75 92 PHE A C 1
ATOM 728 O O . PHE A 1 92 ? 6.534 -8.299 -18.952 1.00 91.75 92 PHE A O 1
ATOM 735 N N . ASN A 1 93 ? 5.859 -9.669 -20.577 1.00 88.88 93 ASN A N 1
ATOM 736 C CA . ASN A 1 93 ? 6.138 -10.902 -19.825 1.00 88.88 93 ASN A CA 1
ATOM 737 C C . ASN A 1 93 ? 7.602 -11.018 -19.353 1.00 88.88 93 ASN A C 1
ATOM 739 O O . ASN A 1 93 ? 7.878 -11.720 -18.387 1.00 88.88 93 ASN A O 1
ATOM 743 N N . ASN A 1 94 ? 8.549 -10.381 -20.045 1.00 92.44 94 ASN A N 1
ATOM 744 C CA . ASN A 1 94 ? 9.967 -10.313 -19.669 1.00 92.44 94 ASN A CA 1
ATOM 745 C C . ASN A 1 94 ? 10.286 -9.165 -18.687 1.00 92.44 94 ASN A C 1
ATOM 747 O O . ASN A 1 94 ? 11.427 -9.064 -18.223 1.00 92.44 94 ASN A O 1
ATOM 751 N N . ILE A 1 95 ? 9.314 -8.292 -18.421 1.00 95.62 95 ILE A N 1
ATOM 752 C CA . ILE A 1 95 ? 9.398 -7.161 -17.492 1.00 95.62 95 ILE A CA 1
ATOM 753 C C . ILE A 1 95 ? 8.703 -7.528 -16.179 1.00 95.62 95 ILE A C 1
ATOM 755 O O . ILE A 1 95 ? 9.321 -7.449 -15.128 1.00 95.62 95 ILE A O 1
ATOM 759 N N . THR A 1 96 ? 7.465 -8.018 -16.232 1.00 96.56 96 THR A N 1
ATOM 760 C CA . THR A 1 96 ? 6.640 -8.333 -15.049 1.00 96.56 96 THR A CA 1
ATOM 761 C C . THR A 1 96 ? 6.185 -9.807 -15.008 1.00 96.56 96 THR A C 1
ATOM 763 O O . THR A 1 96 ? 4.983 -10.114 -14.922 1.00 96.56 96 THR A O 1
ATOM 766 N N . PRO A 1 97 ? 7.110 -10.782 -15.124 1.00 96.81 97 PRO A N 1
ATOM 767 C CA . PRO A 1 97 ? 6.746 -12.196 -15.177 1.00 96.81 97 PRO A CA 1
ATOM 768 C C . PRO A 1 97 ? 5.980 -12.662 -13.933 1.00 96.81 97 PRO A C 1
ATOM 770 O O . PRO A 1 97 ? 5.088 -13.509 -14.056 1.00 96.81 97 PRO A O 1
ATOM 773 N N . ASN A 1 98 ? 6.290 -12.131 -12.745 1.00 97.62 98 ASN A N 1
ATOM 774 C CA . ASN A 1 98 ? 5.652 -12.568 -11.507 1.00 97.62 98 ASN A CA 1
ATOM 775 C C . ASN A 1 98 ? 4.230 -12.029 -11.381 1.00 97.62 98 ASN A C 1
ATOM 777 O O . ASN A 1 98 ? 3.318 -12.809 -11.125 1.00 97.62 98 ASN A O 1
ATOM 781 N N . LEU A 1 99 ? 4.003 -10.742 -11.625 1.00 96.69 99 LEU A N 1
ATOM 782 C CA . LEU A 1 99 ? 2.673 -10.138 -11.638 1.00 96.69 99 LEU A CA 1
ATOM 783 C C . LEU A 1 99 ? 1.792 -10.777 -12.720 1.00 96.69 99 LEU A C 1
ATOM 785 O O . LEU A 1 99 ? 0.628 -11.087 -12.467 1.00 96.69 99 LEU A O 1
ATOM 789 N N . SER A 1 100 ? 2.363 -11.068 -13.894 1.00 95.38 100 SER A N 1
ATOM 790 C CA . SER A 1 100 ? 1.678 -11.774 -14.988 1.00 95.38 100 SER A CA 1
ATOM 791 C C . SER A 1 100 ? 1.320 -13.227 -14.652 1.00 95.38 100 SER A C 1
ATOM 793 O O . SER A 1 100 ? 0.403 -13.803 -15.245 1.00 95.38 100 SER A O 1
ATOM 795 N N . ARG A 1 101 ? 2.059 -13.858 -13.735 1.00 96.25 101 ARG A N 1
ATOM 796 C CA . ARG A 1 101 ? 1.746 -15.182 -13.185 1.00 96.25 101 ARG A CA 1
ATOM 797 C C . ARG A 1 101 ? 0.681 -15.074 -12.092 1.00 96.25 101 ARG A C 1
ATOM 799 O O . ARG A 1 101 ? -0.319 -15.785 -12.152 1.00 96.25 101 ARG A O 1
ATOM 806 N N . LEU A 1 102 ? 0.854 -14.153 -11.145 1.00 96.06 102 LEU A N 1
ATOM 807 C CA . LEU A 1 102 ? -0.083 -13.909 -10.045 1.00 96.06 102 LEU A CA 1
ATOM 808 C C . LEU A 1 102 ? -1.478 -13.533 -10.558 1.00 96.06 102 LEU A C 1
ATOM 810 O O . LEU A 1 102 ? -2.461 -14.021 -10.016 1.00 96.06 102 LEU A O 1
ATOM 814 N N . SER A 1 103 ? -1.588 -12.765 -11.645 1.00 93.81 103 SER A N 1
ATOM 815 C CA . SER A 1 103 ? -2.884 -12.424 -12.257 1.00 93.81 103 SER A CA 1
ATOM 816 C C . SER A 1 103 ? -3.659 -13.628 -12.810 1.00 93.81 103 SER A C 1
ATOM 818 O O . SER A 1 103 ? -4.861 -13.527 -13.039 1.00 93.81 103 SER A O 1
ATOM 820 N N . LYS A 1 104 ? -2.987 -14.766 -13.028 1.00 94.50 104 LYS A N 1
ATOM 821 C CA . LYS A 1 104 ? -3.600 -16.030 -13.470 1.00 94.50 104 LYS A CA 1
ATOM 822 C C . LYS A 1 104 ? -3.870 -16.981 -12.307 1.00 94.50 104 LYS A C 1
ATOM 824 O O . LYS A 1 104 ? -4.785 -17.791 -12.391 1.00 94.50 104 LYS A O 1
ATOM 829 N N . GLU A 1 105 ? -3.048 -16.920 -11.262 1.00 96.00 105 GLU A N 1
ATOM 830 C CA . GLU A 1 105 ? -3.149 -17.795 -10.089 1.00 96.00 105 GLU A CA 1
ATOM 831 C C . GLU A 1 105 ? -4.098 -17.251 -9.015 1.00 96.00 105 GLU A C 1
ATOM 833 O O . GLU A 1 105 ? -4.688 -18.028 -8.266 1.00 96.00 105 GLU A O 1
ATOM 838 N N . TRP A 1 106 ? -4.213 -15.928 -8.890 1.00 96.06 106 TRP A N 1
ATOM 839 C CA . TRP A 1 106 ? -5.019 -15.252 -7.873 1.00 96.06 106 TRP A CA 1
ATOM 840 C C . TRP A 1 106 ? -6.291 -14.663 -8.481 1.00 96.06 106 TRP A C 1
ATOM 842 O O . TRP A 1 106 ? -6.438 -14.547 -9.697 1.00 96.06 106 TRP A O 1
ATOM 852 N N . THR A 1 107 ? -7.219 -14.247 -7.618 1.00 96.06 107 THR A N 1
ATOM 853 C CA . THR A 1 107 ? -8.393 -13.491 -8.054 1.00 96.06 107 THR A CA 1
ATOM 854 C C . THR A 1 107 ? -7.953 -12.162 -8.655 1.00 96.06 107 THR A C 1
ATOM 856 O O . THR A 1 107 ? -7.421 -11.300 -7.956 1.00 96.06 107 THR A O 1
ATOM 859 N N . PHE A 1 108 ? -8.214 -11.994 -9.947 1.00 93.00 108 PHE A N 1
ATOM 860 C CA . PHE A 1 108 ? -7.863 -10.801 -10.696 1.00 93.00 108 PHE A CA 1
ATOM 861 C C . PHE A 1 108 ? -9.114 -10.027 -11.116 1.00 93.00 108 PHE A C 1
ATOM 863 O O . PHE A 1 108 ? -10.001 -10.566 -11.778 1.00 93.00 108 PHE A O 1
ATOM 870 N N . TYR A 1 109 ? -9.165 -8.747 -10.749 1.00 90.38 109 TYR A N 1
ATOM 871 C CA . TYR A 1 109 ? -10.228 -7.829 -11.152 1.00 90.38 109 TYR A CA 1
ATOM 872 C C . TYR A 1 109 ? -9.750 -7.007 -12.345 1.00 90.38 109 TYR A C 1
ATOM 874 O O . TYR A 1 109 ? -8.998 -6.046 -12.200 1.00 90.38 109 TYR A O 1
ATOM 882 N N . ASN A 1 110 ? -10.168 -7.421 -13.538 1.00 83.94 110 ASN A N 1
ATOM 883 C CA . ASN A 1 110 ? -9.869 -6.717 -14.778 1.00 83.94 110 ASN A CA 1
ATOM 884 C C . ASN A 1 110 ? -10.682 -5.415 -14.866 1.00 83.94 110 ASN A C 1
ATOM 886 O O . ASN A 1 110 ? -11.873 -5.441 -14.555 1.00 83.94 110 ASN A O 1
ATOM 890 N N . GLN A 1 111 ? -10.072 -4.322 -15.340 1.00 78.06 111 GLN A N 1
ATOM 891 C CA . GLN A 1 111 ? -10.769 -3.053 -15.616 1.00 78.06 111 GLN A CA 1
ATOM 892 C C . GLN A 1 111 ? -11.568 -2.523 -14.414 1.00 78.06 111 GLN A C 1
ATOM 894 O O . GLN A 1 111 ? -12.712 -2.085 -14.553 1.00 78.06 111 GLN A O 1
ATOM 899 N N . MET A 1 112 ? -10.979 -2.583 -13.216 1.00 78.81 112 MET A N 1
ATOM 900 C CA . MET A 1 112 ? -11.607 -1.988 -12.040 1.00 78.81 112 MET A CA 1
ATOM 901 C C . MET A 1 112 ? -11.747 -0.475 -12.269 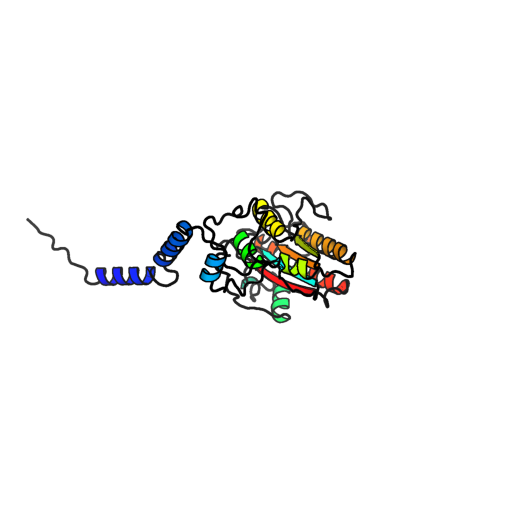1.00 78.81 112 MET A C 1
ATOM 903 O O . MET A 1 112 ? -10.743 0.171 -12.572 1.00 78.81 112 MET A O 1
ATOM 907 N N . PRO A 1 113 ? -12.963 0.090 -12.170 1.00 75.44 113 PRO A N 1
ATOM 908 C CA . PRO A 1 113 ? -13.168 1.499 -12.448 1.00 75.44 113 PRO A CA 1
ATOM 909 C C . PRO A 1 113 ? -12.429 2.348 -11.420 1.00 75.44 113 PRO A C 1
ATOM 911 O O . PRO A 1 113 ? -12.357 2.007 -10.234 1.00 75.44 113 PRO A O 1
ATOM 914 N N . GLU A 1 114 ? -11.916 3.481 -11.878 1.00 72.50 114 GLU A N 1
ATOM 915 C CA . GLU A 1 114 ? -11.369 4.485 -10.982 1.00 72.50 114 GLU A CA 1
ATOM 916 C C . GLU A 1 114 ? -12.475 5.065 -10.108 1.00 72.50 114 GLU A C 1
ATOM 918 O O . GLU A 1 114 ? -13.616 5.269 -10.535 1.00 72.50 114 GLU A O 1
ATOM 923 N N . SER A 1 115 ? -12.139 5.314 -8.845 1.00 77.75 115 SER A N 1
ATOM 924 C CA . SER A 1 115 ? -13.085 5.931 -7.932 1.00 77.75 115 SER A CA 1
ATOM 925 C C . SER A 1 115 ? -13.174 7.432 -8.246 1.00 77.75 115 SER A C 1
ATOM 927 O O . SER A 1 115 ? -12.128 8.073 -8.361 1.00 77.75 115 SER A O 1
ATOM 929 N N . PRO A 1 116 ? -14.379 8.017 -8.385 1.00 79.94 116 PRO A N 1
ATOM 930 C CA . PRO A 1 116 ? -14.515 9.414 -8.792 1.00 79.94 116 PRO A CA 1
ATOM 931 C C . PRO A 1 116 ? -13.757 10.385 -7.865 1.00 79.94 116 PRO A C 1
ATOM 933 O O . PRO A 1 116 ? -13.789 10.240 -6.639 1.00 79.94 116 PRO A O 1
ATOM 936 N N . GLY A 1 117 ? -13.057 11.362 -8.454 1.00 76.94 117 GLY A N 1
ATOM 937 C CA . GLY A 1 117 ? -12.213 12.335 -7.738 1.00 76.94 117 GLY A CA 1
ATOM 938 C C . GLY A 1 117 ? -10.918 11.762 -7.138 1.00 76.94 117 GLY A C 1
ATOM 939 O O . GLY A 1 117 ? -10.215 12.464 -6.415 1.00 76.94 117 GLY A O 1
ATOM 940 N N . GLY A 1 118 ? -10.618 10.483 -7.391 1.00 75.81 118 GLY A N 1
ATOM 941 C CA . GLY A 1 118 ? -9.429 9.779 -6.903 1.00 75.81 118 GLY A CA 1
ATOM 942 C C . GLY A 1 118 ? -8.291 9.671 -7.925 1.00 75.81 118 GLY A C 1
ATOM 943 O O . GLY A 1 118 ? -7.433 8.807 -7.767 1.00 75.81 118 GLY A O 1
ATOM 944 N N . ASP A 1 119 ? -8.298 10.506 -8.960 1.00 72.81 119 ASP A N 1
ATOM 945 C CA . ASP A 1 119 ? -7.343 10.547 -10.079 1.00 72.81 119 ASP A CA 1
ATOM 946 C C . ASP A 1 119 ? -5.973 11.148 -9.710 1.00 72.81 119 ASP A C 1
ATOM 948 O O . ASP A 1 119 ? -5.005 11.037 -10.459 1.00 72.81 119 ASP A O 1
ATOM 952 N N . TRP A 1 120 ? -5.860 11.716 -8.512 1.00 72.94 120 TRP A N 1
ATOM 953 C CA . TRP A 1 120 ? -4.625 12.224 -7.921 1.00 72.94 120 TRP A CA 1
ATOM 954 C C . TRP A 1 120 ? -4.306 11.482 -6.613 1.00 72.94 120 TRP A C 1
ATOM 956 O O . TRP A 1 120 ? -5.185 10.912 -5.960 1.00 72.94 120 TRP A O 1
ATOM 966 N N . THR A 1 121 ? -3.036 11.458 -6.195 1.00 71.06 121 THR A N 1
ATOM 967 C CA . THR A 1 121 ? -2.577 10.494 -5.178 1.00 71.06 121 THR A CA 1
ATOM 968 C C . THR A 1 121 ? -3.270 10.628 -3.818 1.00 71.06 121 THR A C 1
ATOM 970 O O . THR A 1 121 ? -3.596 9.610 -3.205 1.00 71.06 121 THR A O 1
ATOM 973 N N . ALA A 1 122 ? -3.480 11.848 -3.303 1.00 76.56 122 ALA A N 1
ATOM 974 C CA . ALA A 1 122 ? -4.132 12.008 -1.999 1.00 76.56 122 ALA A CA 1
ATOM 975 C C . ALA A 1 122 ? -5.650 11.760 -2.078 1.00 76.56 122 ALA A C 1
ATOM 977 O O . ALA A 1 122 ? -6.206 11.202 -1.133 1.00 76.56 122 ALA A O 1
ATOM 978 N N . GLY A 1 123 ? -6.289 12.050 -3.216 1.00 79.31 123 GLY A N 1
ATOM 979 C CA . GLY A 1 123 ? -7.654 11.609 -3.513 1.00 79.31 123 GLY A CA 1
ATOM 980 C C . GLY A 1 123 ? -7.761 10.083 -3.496 1.00 79.31 123 GLY A C 1
ATOM 981 O O . GLY A 1 123 ? -8.520 9.525 -2.714 1.00 79.31 123 GLY A O 1
ATOM 982 N N . SER A 1 124 ? -6.908 9.377 -4.244 1.00 79.81 124 SER A N 1
ATOM 983 C CA . SER A 1 124 ? -6.874 7.904 -4.252 1.00 79.81 124 SER A CA 1
ATOM 984 C C . SER A 1 124 ? -6.667 7.303 -2.854 1.00 79.81 124 SER A C 1
ATOM 986 O O . SER A 1 124 ? -7.323 6.322 -2.482 1.00 79.81 124 SER A O 1
ATOM 988 N N . LEU A 1 125 ? -5.799 7.922 -2.042 1.00 81.56 125 LEU A N 1
ATOM 989 C CA . LEU A 1 125 ? -5.592 7.544 -0.645 1.00 81.56 125 LEU A CA 1
ATOM 990 C C . LEU A 1 125 ? -6.856 7.764 0.194 1.00 81.56 125 LEU A C 1
ATOM 992 O O . LEU A 1 125 ? -7.240 6.868 0.943 1.00 81.56 125 LEU A O 1
ATOM 996 N N . TYR A 1 126 ? -7.518 8.914 0.058 1.00 85.88 126 TYR A N 1
ATOM 997 C CA . TYR A 1 126 ? -8.789 9.198 0.722 1.00 85.88 126 TYR A CA 1
ATOM 998 C C . TYR A 1 126 ? -9.852 8.161 0.346 1.00 85.88 126 TYR A C 1
ATOM 1000 O O . TYR A 1 126 ? -10.396 7.510 1.238 1.00 85.88 126 TYR A O 1
ATOM 1008 N N . ASN A 1 127 ? -10.083 7.915 -0.947 1.00 87.19 127 ASN A N 1
ATOM 1009 C CA . ASN A 1 127 ? -11.062 6.932 -1.417 1.00 87.19 127 ASN A CA 1
ATOM 1010 C C . ASN A 1 127 ? -10.749 5.533 -0.871 1.00 87.19 127 ASN A C 1
ATOM 1012 O O . ASN A 1 127 ? -11.658 4.804 -0.487 1.00 87.19 127 ASN A O 1
ATOM 1016 N N . HIS A 1 128 ? -9.469 5.166 -0.771 1.00 85.75 128 HIS A N 1
ATOM 1017 C CA . HIS A 1 128 ? -9.060 3.910 -0.146 1.00 85.75 128 HIS A CA 1
ATOM 1018 C C . HIS A 1 128 ? -9.352 3.869 1.362 1.00 85.75 128 HIS A C 1
ATOM 1020 O O . HIS A 1 128 ? -9.764 2.832 1.878 1.00 85.75 128 HIS A O 1
ATOM 1026 N N . GLN A 1 129 ? -9.149 4.978 2.079 1.00 87.25 129 GLN A N 1
ATOM 1027 C CA . GLN A 1 129 ? -9.418 5.032 3.515 1.00 87.25 129 GLN A CA 1
ATOM 1028 C C . GLN A 1 129 ? -10.913 5.076 3.837 1.00 87.25 129 GLN A C 1
ATOM 1030 O O . GLN A 1 129 ? -11.301 4.488 4.839 1.00 87.25 129 GLN A O 1
ATOM 1035 N N . VAL A 1 130 ? -11.756 5.741 3.041 1.00 89.19 130 VAL A N 1
ATOM 1036 C CA . VAL A 1 130 ? -13.171 5.972 3.405 1.00 89.19 130 VAL A CA 1
ATOM 1037 C C . VAL A 1 130 ? -14.206 5.363 2.464 1.00 89.19 130 VAL A C 1
ATOM 1039 O O . VAL A 1 130 ? -15.381 5.324 2.815 1.00 89.19 130 VAL A O 1
ATOM 1042 N N . GLY A 1 131 ? -13.814 4.907 1.275 1.00 87.94 131 GLY A N 1
ATOM 1043 C CA . GLY A 1 131 ? -14.743 4.377 0.272 1.00 87.94 131 GLY A CA 1
ATOM 1044 C C . GLY A 1 131 ? -15.662 5.424 -0.370 1.00 87.94 131 GLY A C 1
ATOM 1045 O O . GLY A 1 131 ? -16.675 5.051 -0.951 1.00 87.94 131 GLY A O 1
ATOM 1046 N N . MET A 1 132 ? -15.328 6.716 -0.269 1.00 85.88 132 MET A N 1
ATOM 1047 C CA . MET A 1 132 ? -16.110 7.834 -0.816 1.00 85.88 132 MET A CA 1
ATOM 1048 C C . MET A 1 132 ? -15.350 8.561 -1.928 1.00 85.88 132 MET A C 1
ATOM 1050 O O . MET A 1 132 ? -14.125 8.643 -1.840 1.00 85.88 132 MET A O 1
ATOM 1054 N N . PRO A 1 133 ? -16.054 9.154 -2.912 1.00 84.62 133 PRO A N 1
ATOM 1055 C CA . PRO A 1 133 ? -15.455 10.061 -3.888 1.00 84.62 133 PRO A CA 1
ATOM 1056 C C . PRO A 1 133 ? -14.705 11.243 -3.252 1.00 84.62 133 PRO A C 1
ATOM 1058 O O . PRO A 1 133 ? -15.159 11.801 -2.251 1.00 84.62 133 PRO A O 1
ATOM 1061 N N . ALA A 1 134 ? -13.596 11.662 -3.865 1.00 81.56 134 ALA A N 1
ATOM 1062 C CA . ALA A 1 134 ? -12.735 12.754 -3.395 1.00 81.56 134 ALA A CA 1
ATOM 1063 C C . ALA A 1 134 ? -12.954 14.052 -4.194 1.00 81.56 134 ALA A C 1
ATOM 1065 O O . ALA A 1 134 ? -12.067 14.547 -4.887 1.00 81.56 134 ALA A O 1
ATOM 1066 N N . PHE A 1 135 ? -14.150 14.632 -4.092 1.00 79.44 135 PHE A N 1
ATOM 1067 C CA . PHE A 1 135 ? -14.434 15.948 -4.671 1.00 79.44 135 PHE A CA 1
ATOM 1068 C C . PHE A 1 135 ? -14.125 17.058 -3.663 1.00 79.44 135 PHE A C 1
ATOM 1070 O O . PHE A 1 135 ? -14.973 17.442 -2.859 1.00 79.44 135 PHE A O 1
ATOM 1077 N N . PHE A 1 136 ? -12.894 17.562 -3.701 1.00 75.69 136 PHE A N 1
ATOM 1078 C CA . PHE A 1 136 ? -12.445 18.683 -2.875 1.00 75.69 136 PHE A CA 1
ATOM 1079 C C . PHE A 1 136 ? -12.312 19.960 -3.709 1.00 75.69 136 PHE A C 1
ATOM 1081 O O . PHE A 1 136 ? -12.052 19.887 -4.909 1.00 75.69 136 PHE A O 1
ATOM 1088 N N . LYS A 1 137 ? -12.483 21.125 -3.064 1.00 69.06 137 LYS A N 1
ATOM 1089 C CA . LYS A 1 137 ? -12.272 22.437 -3.703 1.00 69.06 137 LYS A CA 1
ATOM 1090 C C . LYS A 1 137 ? -10.831 22.605 -4.187 1.00 69.06 137 LYS A C 1
ATOM 1092 O O . LYS A 1 137 ? -10.628 23.114 -5.281 1.00 69.06 137 LYS A O 1
ATOM 1097 N N . ASP A 1 138 ? -9.882 22.084 -3.409 1.00 67.50 138 ASP A N 1
ATOM 1098 C CA . ASP A 1 138 ? -8.460 22.057 -3.734 1.00 67.50 138 ASP A CA 1
ATOM 1099 C C . ASP A 1 138 ? -8.012 20.602 -3.941 1.00 67.50 138 ASP A C 1
ATOM 1101 O O . ASP A 1 138 ? -8.164 19.760 -3.048 1.00 67.50 138 ASP A O 1
ATOM 1105 N N . GLN A 1 139 ? -7.462 20.297 -5.119 1.00 63.78 139 GLN A N 1
ATOM 1106 C CA . GLN A 1 139 ? -6.907 18.984 -5.479 1.00 63.78 139 GLN A CA 1
ATOM 1107 C C . GLN A 1 139 ? -5.376 19.043 -5.512 1.00 63.78 139 GLN A C 1
ATOM 1109 O O . GLN A 1 139 ? -4.737 18.779 -6.530 1.00 63.78 139 GLN A O 1
ATOM 1114 N N . GLU A 1 140 ? -4.774 19.434 -4.393 1.00 64.44 140 GLU A N 1
ATOM 1115 C CA . GLU A 1 140 ? -3.324 19.471 -4.239 1.00 64.44 140 GLU A CA 1
ATOM 1116 C C . GLU A 1 140 ? -2.867 18.390 -3.260 1.00 64.44 140 GLU A C 1
ATOM 1118 O O . GLU A 1 140 ? -3.581 18.006 -2.336 1.00 64.44 140 GLU A O 1
ATOM 1123 N N . ASN A 1 141 ? -1.626 17.919 -3.384 1.00 59.09 141 ASN A N 1
ATOM 1124 C CA . ASN A 1 141 ? -1.061 16.921 -2.463 1.00 59.09 141 ASN A CA 1
ATOM 1125 C C . ASN A 1 141 ? -1.113 17.343 -0.976 1.00 59.09 141 ASN A C 1
ATOM 1127 O O . ASN A 1 141 ? -1.053 16.486 -0.090 1.00 59.09 141 ASN A O 1
ATOM 1131 N N . ASN A 1 142 ? -1.270 18.642 -0.707 1.00 63.78 142 ASN A N 1
ATOM 1132 C CA . ASN A 1 142 ? -1.360 19.230 0.625 1.00 63.78 142 ASN A CA 1
ATOM 1133 C C . ASN A 1 142 ? -2.800 19.470 1.111 1.00 63.78 142 ASN A C 1
ATOM 1135 O O . ASN A 1 142 ? -2.965 20.000 2.207 1.00 63.78 142 ASN A O 1
ATOM 1139 N N . SER A 1 143 ? -3.842 19.033 0.387 1.00 68.50 143 SER A N 1
ATOM 1140 C CA . SER A 1 143 ? -5.250 19.254 0.781 1.00 68.50 143 SER A CA 1
ATOM 1141 C C . SER A 1 143 ? -5.617 18.694 2.162 1.00 68.50 143 SER A C 1
ATOM 1143 O O . SER A 1 143 ? -6.607 19.106 2.758 1.00 68.50 143 SER A O 1
ATOM 1145 N N . PHE A 1 144 ? -4.823 17.761 2.689 1.00 73.62 144 PHE A N 1
ATOM 1146 C CA . PHE A 1 144 ? -5.005 17.184 4.022 1.00 73.62 144 PHE A CA 1
ATOM 1147 C C . PHE A 1 144 ? -3.943 17.618 5.037 1.00 73.62 144 PHE A C 1
ATOM 1149 O O . PHE A 1 144 ? -3.882 17.067 6.134 1.00 73.62 144 PHE A O 1
ATOM 1156 N N . GLN A 1 145 ? -3.078 18.569 4.692 1.00 78.00 145 GLN A N 1
ATOM 1157 C CA . GLN A 1 145 ? -2.043 19.039 5.604 1.00 78.00 145 GLN A CA 1
ATOM 1158 C C . GLN A 1 145 ? -2.682 19.682 6.845 1.00 78.00 145 GLN A C 1
ATOM 1160 O O . GLN A 1 145 ? -3.577 20.519 6.746 1.00 78.00 145 GLN A O 1
ATOM 1165 N N . GLY A 1 146 ? -2.233 19.270 8.028 1.00 74.62 146 GLY A N 1
ATOM 1166 C CA . GLY A 1 146 ? -2.805 19.660 9.315 1.00 74.62 146 GLY A CA 1
ATOM 1167 C C . GLY A 1 146 ? -4.079 18.902 9.707 1.00 74.62 146 GLY A C 1
ATOM 1168 O O . GLY A 1 146 ? -4.649 19.189 10.766 1.00 74.62 146 GLY A O 1
ATOM 1169 N N . ALA A 1 147 ? -4.535 17.930 8.905 1.00 78.31 147 ALA A N 1
ATOM 1170 C CA . ALA A 1 147 ? -5.677 17.097 9.260 1.00 78.31 147 ALA A CA 1
ATOM 1171 C C . ALA A 1 147 ? -5.376 16.300 10.537 1.00 78.31 147 ALA A C 1
ATOM 1173 O O . ALA A 1 147 ? -4.519 15.425 10.577 1.00 78.31 147 ALA A O 1
ATOM 1174 N N . SER A 1 148 ? -6.114 16.608 11.598 1.00 79.75 148 SER A N 1
ATOM 1175 C CA . SER A 1 148 ? -6.005 15.940 12.902 1.00 79.75 148 SER A CA 1
ATOM 1176 C C . SER A 1 148 ? -7.304 15.262 13.323 1.00 79.75 148 SER A C 1
ATOM 1178 O O . SER A 1 148 ? -7.318 14.464 14.257 1.00 79.75 148 SER A O 1
ATOM 1180 N N . THR A 1 149 ? -8.406 15.567 12.635 1.00 79.75 149 THR A N 1
ATOM 1181 C CA . THR A 1 149 ? -9.726 15.011 12.918 1.00 79.75 149 THR A CA 1
ATOM 1182 C C . THR A 1 149 ? -10.425 14.635 11.623 1.00 79.75 149 THR A C 1
ATOM 1184 O O . THR A 1 149 ? -10.278 15.296 10.596 1.00 79.75 149 THR A O 1
ATOM 1187 N N . VAL A 1 150 ? -11.198 13.556 11.683 1.00 87.69 150 VAL A N 1
ATOM 1188 C CA . VAL A 1 150 ? -11.984 13.029 10.569 1.00 87.69 150 VAL A CA 1
ATOM 1189 C C . VAL A 1 150 ? -13.389 12.712 11.069 1.00 87.69 150 VAL A C 1
ATOM 1191 O O . VAL A 1 150 ? -13.570 12.226 12.184 1.00 87.69 150 VAL A O 1
ATOM 1194 N N . LYS A 1 151 ? -14.405 13.024 10.259 1.00 86.50 151 LYS A N 1
ATOM 1195 C CA . LYS A 1 151 ? -15.815 12.735 10.586 1.00 86.50 151 LYS A CA 1
ATOM 1196 C C . LYS A 1 151 ? -16.286 11.407 9.998 1.00 86.50 151 LYS A C 1
ATOM 1198 O O . LYS A 1 151 ? -17.181 10.766 10.546 1.00 86.50 151 LYS A O 1
ATOM 1203 N N . LEU A 1 152 ? -15.693 11.005 8.874 1.00 91.50 152 LEU A N 1
ATOM 1204 C CA . LEU A 1 152 ? -16.038 9.757 8.216 1.00 91.50 152 LEU A CA 1
ATOM 1205 C C . LEU A 1 152 ? -15.415 8.559 8.937 1.00 91.50 152 LEU A C 1
ATOM 1207 O O . LEU A 1 152 ? -14.328 8.628 9.507 1.00 91.50 152 LEU A O 1
ATOM 1211 N N . THR A 1 153 ? -16.126 7.443 8.914 1.00 93.94 153 THR A N 1
ATOM 1212 C CA . THR A 1 153 ? -15.647 6.147 9.361 1.00 93.94 153 THR A CA 1
ATOM 1213 C C . THR A 1 153 ? -14.779 5.598 8.248 1.00 93.94 153 THR A C 1
ATOM 1215 O O . THR A 1 153 ? -15.270 5.361 7.151 1.00 93.94 153 THR A O 1
ATOM 1218 N N . GLY A 1 154 ? -13.489 5.431 8.529 1.00 94.50 154 GLY A N 1
ATOM 1219 C CA . GLY A 1 154 ? -12.534 4.889 7.578 1.00 94.50 154 GLY A CA 1
ATOM 1220 C C . GLY A 1 154 ? -11.957 3.548 8.012 1.00 94.50 154 GLY A C 1
ATOM 1221 O O . GLY A 1 154 ? -12.166 3.076 9.134 1.00 94.50 154 GLY A O 1
ATOM 1222 N N . LEU A 1 155 ? -11.172 2.968 7.113 1.00 95.00 155 LEU A N 1
ATOM 1223 C CA . LEU A 1 155 ? -10.477 1.700 7.260 1.00 95.00 155 LEU A CA 1
ATOM 1224 C C . LEU A 1 155 ? -9.621 1.661 8.529 1.00 95.00 155 LEU A C 1
ATOM 1226 O O . LEU A 1 155 ? -9.666 0.674 9.257 1.00 95.00 155 LEU A O 1
ATOM 1230 N N . GLY A 1 156 ? -8.906 2.743 8.848 1.00 95.06 156 GLY A N 1
ATOM 1231 C CA . GLY A 1 156 ? -8.116 2.823 10.078 1.00 95.06 156 GLY A CA 1
ATOM 1232 C C . GLY A 1 156 ? -8.953 2.671 11.356 1.00 95.06 156 GLY A C 1
ATOM 1233 O O . GLY A 1 156 ? -8.575 1.906 12.242 1.00 95.06 156 GLY A O 1
ATOM 1234 N N . HIS A 1 157 ? -10.148 3.276 11.426 1.00 96.19 157 HIS A N 1
ATOM 1235 C CA . HIS A 1 157 ? -11.061 3.074 12.561 1.00 96.19 157 HIS A CA 1
ATOM 1236 C C . HIS A 1 157 ? -11.515 1.613 12.672 1.00 96.19 157 HIS A C 1
ATOM 1238 O O . HIS A 1 157 ? -11.544 1.054 13.769 1.00 96.19 157 HIS A O 1
ATOM 1244 N N . ILE A 1 158 ? -11.833 0.983 11.538 1.00 96.81 158 ILE A N 1
ATOM 1245 C CA . ILE A 1 158 ? -12.281 -0.415 11.476 1.00 96.81 158 ILE A CA 1
ATOM 1246 C C . ILE A 1 158 ? -11.165 -1.363 11.933 1.00 96.81 158 ILE A C 1
ATOM 1248 O O . ILE A 1 158 ? -11.398 -2.237 12.768 1.00 96.81 158 ILE A O 1
ATOM 1252 N N . LEU A 1 159 ? -9.945 -1.174 11.425 1.00 97.12 159 LEU A N 1
ATOM 1253 C CA . LEU A 1 159 ? -8.779 -1.984 11.776 1.00 97.12 159 LEU A CA 1
ATOM 1254 C C . LEU A 1 159 ? -8.410 -1.835 13.253 1.00 97.12 159 LEU A C 1
ATOM 1256 O O . LEU A 1 159 ? -8.172 -2.839 13.926 1.00 97.12 159 LEU A O 1
ATOM 1260 N N . ASN A 1 160 ? -8.436 -0.608 13.775 1.00 95.94 160 ASN A N 1
ATOM 1261 C CA . ASN A 1 160 ? -8.166 -0.339 15.185 1.00 95.94 160 ASN A CA 1
ATOM 1262 C C . ASN A 1 160 ? -9.232 -0.969 16.094 1.00 95.94 160 ASN A C 1
ATOM 1264 O O . ASN A 1 160 ? -8.879 -1.622 17.075 1.00 95.94 160 ASN A O 1
ATOM 1268 N N . ASN A 1 161 ? -10.520 -0.864 15.739 1.00 96.88 161 ASN A N 1
ATOM 1269 C CA . ASN A 1 161 ? -11.612 -1.529 16.463 1.00 96.88 161 ASN A CA 1
ATOM 1270 C C . ASN A 1 161 ? -11.460 -3.062 16.453 1.00 96.88 161 ASN A C 1
ATOM 1272 O O . ASN A 1 161 ? -11.672 -3.712 17.473 1.00 96.88 161 ASN A O 1
ATOM 1276 N N . ALA A 1 162 ? -11.010 -3.633 15.332 1.00 97.00 162 ALA A N 1
ATOM 1277 C CA . ALA A 1 162 ? -10.721 -5.060 15.212 1.00 97.00 162 ALA A CA 1
ATOM 1278 C C . ALA A 1 162 ? -9.397 -5.499 15.880 1.00 97.00 162 ALA A C 1
ATOM 1280 O O . ALA A 1 162 ? -9.100 -6.694 15.894 1.00 97.00 162 ALA A O 1
ATOM 1281 N N . GLY A 1 163 ? -8.604 -4.575 16.437 1.00 96.94 163 GLY A N 1
ATOM 1282 C CA . GLY A 1 163 ? -7.365 -4.871 17.165 1.00 96.94 163 GLY A CA 1
ATOM 1283 C C . GLY A 1 163 ? -6.117 -5.072 16.297 1.00 96.94 163 GLY A C 1
ATOM 1284 O O . GLY A 1 163 ? -5.159 -5.693 16.760 1.00 96.94 163 GLY A O 1
ATOM 1285 N N . TYR A 1 164 ? -6.113 -4.579 15.055 1.00 98.00 164 TYR A N 1
ATOM 1286 C CA . TYR A 1 164 ? -4.954 -4.667 14.163 1.00 98.00 164 TYR A CA 1
ATOM 1287 C C . TYR A 1 164 ? -3.841 -3.697 14.563 1.00 98.00 164 TYR A C 1
ATOM 1289 O O . TYR A 1 164 ? -4.087 -2.533 14.875 1.00 98.00 164 TYR A O 1
ATOM 1297 N N . ASN A 1 165 ? -2.591 -4.151 14.457 1.00 96.88 165 ASN A N 1
ATOM 1298 C CA . ASN A 1 165 ? -1.439 -3.257 14.407 1.00 96.88 165 ASN A CA 1
ATOM 1299 C C . ASN A 1 165 ? -1.216 -2.814 12.955 1.00 96.88 165 ASN A C 1
ATOM 1301 O O . ASN A 1 165 ? -0.785 -3.610 12.119 1.00 96.88 165 ASN A O 1
ATOM 1305 N N . SER A 1 166 ? -1.557 -1.563 12.651 1.00 97.06 166 SER A N 1
ATOM 1306 C CA . SER A 1 166 ? -1.536 -1.045 11.281 1.00 97.06 166 SER A CA 1
ATOM 1307 C C . SER A 1 166 ? -0.340 -0.125 11.042 1.00 97.06 166 SER A C 1
ATOM 1309 O O . SER A 1 166 ? -0.026 0.702 11.899 1.00 97.06 166 SER A O 1
ATOM 1311 N N . LYS A 1 167 ? 0.319 -0.233 9.883 1.00 96.31 167 LYS A N 1
ATOM 1312 C CA . LYS A 1 167 ? 1.377 0.692 9.433 1.00 96.31 167 LYS A CA 1
ATOM 1313 C C . LYS A 1 167 ? 1.279 0.953 7.938 1.00 96.31 167 LYS A C 1
ATOM 1315 O O . LYS A 1 167 ? 0.900 0.064 7.179 1.00 96.31 167 LYS A O 1
ATOM 1320 N N . TYR A 1 168 ? 1.677 2.149 7.524 1.00 94.81 168 TYR A N 1
ATOM 1321 C CA . TYR A 1 168 ? 1.774 2.533 6.118 1.00 94.81 168 TYR A CA 1
ATOM 1322 C C . TYR A 1 168 ? 3.222 2.895 5.779 1.00 94.81 168 TYR A C 1
ATOM 1324 O O . TYR A 1 168 ? 3.759 3.800 6.403 1.00 94.81 168 TYR A O 1
ATOM 1332 N N . ILE A 1 169 ? 3.861 2.223 4.822 1.00 93.81 169 ILE A N 1
ATOM 1333 C CA . ILE A 1 169 ? 5.237 2.507 4.383 1.00 93.81 169 ILE A CA 1
ATOM 1334 C C . ILE A 1 169 ? 5.207 3.251 3.045 1.00 93.81 169 ILE A C 1
ATOM 1336 O O . ILE A 1 169 ? 4.517 2.826 2.116 1.00 93.81 169 ILE A O 1
ATOM 1340 N N . ILE A 1 170 ? 5.952 4.354 2.947 1.00 87.25 170 ILE A N 1
ATOM 1341 C CA . ILE A 1 170 ? 5.958 5.240 1.774 1.00 87.25 170 ILE A CA 1
ATOM 1342 C C . ILE A 1 170 ? 7.336 5.888 1.538 1.00 87.25 170 ILE A C 1
ATOM 1344 O O . ILE A 1 170 ? 8.012 6.281 2.491 1.00 87.25 170 ILE A O 1
ATOM 1348 N N . GLY A 1 171 ? 7.734 6.024 0.264 1.00 77.88 171 GLY A N 1
ATOM 1349 C CA . GLY A 1 171 ? 8.868 6.851 -0.185 1.00 77.88 171 GLY A CA 1
ATOM 1350 C C . GLY A 1 171 ? 8.480 8.329 -0.370 1.00 77.88 171 GLY A C 1
ATOM 1351 O O . GLY A 1 171 ? 7.348 8.648 -0.716 1.00 77.88 171 GLY A O 1
ATOM 1352 N N . ASN A 1 172 ? 9.378 9.272 -0.095 1.00 71.50 172 ASN A N 1
ATOM 1353 C CA . ASN A 1 172 ? 9.058 10.694 0.090 1.00 71.50 172 ASN A CA 1
ATOM 1354 C C . ASN A 1 172 ? 9.022 11.505 -1.225 1.00 71.50 172 ASN A C 1
ATOM 1356 O O . ASN A 1 172 ? 9.992 11.506 -1.975 1.00 71.50 172 ASN A O 1
ATOM 1360 N N . LYS A 1 173 ? 7.978 12.328 -1.423 1.00 50.88 173 LYS A N 1
ATOM 1361 C CA . LYS A 1 173 ? 8.168 13.690 -1.972 1.00 50.88 173 LYS A CA 1
ATOM 1362 C C . LYS A 1 173 ? 7.172 14.723 -1.436 1.00 50.88 173 LYS A C 1
ATOM 1364 O O . LYS A 1 173 ? 7.574 15.860 -1.248 1.00 50.88 173 LYS A O 1
ATOM 1369 N N . GLU A 1 174 ? 5.925 14.364 -1.119 1.00 57.22 174 GLU A N 1
ATOM 1370 C CA . GLU A 1 174 ? 4.976 15.277 -0.445 1.00 57.22 174 GLU A CA 1
ATOM 1371 C C . GLU A 1 174 ? 4.196 14.544 0.649 1.00 57.22 174 GLU A C 1
ATOM 1373 O O . GLU A 1 174 ? 3.082 14.050 0.475 1.00 57.22 174 GLU A O 1
ATOM 1378 N N . TYR A 1 175 ? 4.892 14.410 1.778 1.00 60.09 175 TYR A N 1
ATOM 1379 C CA . TYR A 1 175 ? 4.525 13.619 2.947 1.00 60.09 175 TYR A CA 1
ATOM 1380 C C . TYR A 1 175 ? 3.431 14.257 3.814 1.00 60.09 175 TYR A C 1
ATOM 1382 O O . TYR A 1 175 ? 2.679 13.528 4.455 1.00 60.09 175 TYR A O 1
ATOM 1390 N N . ALA A 1 176 ? 3.335 15.591 3.851 1.00 58.62 176 ALA A N 1
ATOM 1391 C CA . ALA A 1 176 ? 2.596 16.285 4.908 1.00 58.62 176 ALA A CA 1
ATOM 1392 C C . ALA A 1 176 ? 1.104 15.912 4.919 1.00 58.62 176 ALA A C 1
ATOM 1394 O O . ALA A 1 176 ? 0.644 15.269 5.859 1.00 58.62 176 ALA A O 1
ATOM 1395 N N . GLY A 1 177 ? 0.371 16.182 3.833 1.00 65.06 177 GLY A N 1
ATOM 1396 C CA . GLY A 1 177 ? -1.066 15.889 3.788 1.00 65.06 177 GLY A CA 1
ATOM 1397 C C . GLY A 1 177 ? -1.406 14.400 3.922 1.00 65.06 177 GLY A C 1
ATOM 1398 O O . GLY A 1 177 ? -2.330 14.031 4.644 1.00 65.06 177 GLY A O 1
ATOM 1399 N N . LYS A 1 178 ? -0.632 13.518 3.278 1.00 76.31 178 LYS A N 1
ATOM 1400 C CA . LYS A 1 178 ? -0.867 12.061 3.311 1.00 76.31 178 LYS A CA 1
ATOM 1401 C C . LYS A 1 178 ? -0.627 11.471 4.703 1.00 76.31 178 LYS A C 1
ATOM 1403 O O . LYS A 1 178 ? -1.409 10.637 5.157 1.00 76.31 178 LYS A O 1
ATOM 1408 N N . SER A 1 179 ? 0.440 11.903 5.376 1.00 79.81 179 SER A N 1
ATOM 1409 C CA . SER A 1 179 ? 0.745 11.470 6.742 1.00 79.81 179 SER A CA 1
ATOM 1410 C C . SER A 1 179 ? -0.315 11.945 7.723 1.00 79.81 179 SER A C 1
ATOM 1412 O O . SER A 1 179 ? -0.717 11.172 8.594 1.00 79.81 179 SER A O 1
ATOM 1414 N N . ASP A 1 180 ? -0.786 13.179 7.569 1.00 83.69 180 ASP A N 1
ATOM 1415 C CA . ASP A 1 180 ? -1.765 13.774 8.472 1.00 83.69 180 ASP A CA 1
ATOM 1416 C C . ASP A 1 180 ? -3.113 13.045 8.381 1.00 83.69 180 ASP A C 1
ATOM 1418 O O . ASP A 1 180 ? -3.624 12.582 9.402 1.00 83.69 180 ASP A O 1
ATOM 1422 N N . ILE A 1 181 ? -3.636 12.787 7.172 1.00 86.31 181 ILE A N 1
ATOM 1423 C CA . ILE A 1 181 ? -4.890 12.027 7.030 1.00 86.31 181 ILE A CA 1
ATOM 1424 C C . ILE A 1 181 ? -4.770 10.574 7.510 1.00 86.31 181 ILE A C 1
ATOM 1426 O O . ILE A 1 181 ? -5.662 10.082 8.201 1.00 86.31 181 ILE A O 1
ATOM 1430 N N . LEU A 1 182 ? -3.673 9.879 7.192 1.00 90.00 182 LEU A N 1
ATOM 1431 C CA . LEU A 1 182 ? -3.445 8.510 7.670 1.00 90.00 182 LEU A CA 1
ATOM 1432 C C . LEU A 1 182 ? -3.361 8.461 9.198 1.00 90.00 182 LEU A C 1
ATOM 1434 O O . LEU A 1 182 ? -3.965 7.588 9.826 1.00 90.00 182 LEU A O 1
ATOM 1438 N N . SER A 1 183 ? -2.678 9.439 9.795 1.00 87.44 183 SER A N 1
ATOM 1439 C CA . SER A 1 183 ? -2.580 9.586 11.247 1.00 87.44 183 SER A CA 1
ATOM 1440 C C . SER A 1 183 ? -3.934 9.908 11.877 1.00 87.44 183 SER A C 1
ATOM 1442 O O . SER A 1 183 ? -4.257 9.331 12.914 1.00 87.44 183 SER A O 1
ATOM 1444 N N . ALA A 1 184 ? -4.759 10.742 11.235 1.00 89.31 184 ALA A N 1
ATOM 1445 C CA . ALA A 1 184 ? -6.115 11.048 11.690 1.00 89.31 184 ALA A CA 1
ATOM 1446 C C . ALA A 1 184 ? -7.028 9.806 11.694 1.00 89.31 184 ALA A C 1
ATOM 1448 O O . ALA A 1 184 ? -7.872 9.672 12.576 1.00 89.31 184 ALA A O 1
ATOM 1449 N N . TYR A 1 185 ? -6.814 8.858 10.772 1.00 92.69 185 TYR A N 1
ATOM 1450 C CA . TYR A 1 185 ? -7.466 7.540 10.788 1.00 92.69 185 TYR A CA 1
ATOM 1451 C C . TYR A 1 185 ? -6.773 6.510 11.699 1.00 92.69 185 TYR A C 1
ATOM 1453 O O . TYR A 1 185 ? -7.226 5.369 11.802 1.00 92.69 185 TYR A O 1
ATOM 1461 N N . GLY A 1 186 ? -5.691 6.885 12.383 1.00 92.75 186 GLY A N 1
ATOM 1462 C CA . GLY A 1 186 ? -4.969 6.014 13.305 1.00 92.75 186 GLY A CA 1
ATOM 1463 C C . GLY A 1 186 ? -4.101 4.954 12.622 1.00 92.75 186 GLY A C 1
ATOM 1464 O O . GLY A 1 186 ? -3.901 3.888 13.201 1.00 92.75 186 GLY A O 1
ATOM 1465 N N . ILE A 1 187 ? -3.589 5.225 11.416 1.00 94.38 187 ILE A N 1
ATOM 1466 C CA . ILE A 1 187 ? -2.591 4.395 10.726 1.00 94.38 187 ILE A CA 1
ATOM 1467 C C . ILE A 1 187 ? -1.255 5.157 10.694 1.00 94.38 187 ILE A C 1
ATOM 1469 O O . ILE A 1 187 ? -1.066 6.033 9.852 1.00 94.38 187 ILE A O 1
ATOM 1473 N N . PRO A 1 188 ? -0.301 4.837 11.586 1.00 91.69 188 PRO A N 1
ATOM 1474 C CA . PRO A 1 188 ? 1.001 5.490 11.597 1.00 91.69 188 PRO A CA 1
ATOM 1475 C C . PRO A 1 188 ? 1.801 5.227 10.318 1.00 91.69 188 PRO A C 1
ATOM 1477 O O . PRO A 1 188 ? 1.889 4.086 9.848 1.00 91.69 188 PRO A O 1
ATOM 1480 N N . VAL A 1 189 ? 2.448 6.276 9.814 1.00 91.81 189 VAL A N 1
ATOM 1481 C CA . VAL A 1 189 ? 3.293 6.218 8.619 1.00 91.81 189 VAL A CA 1
ATOM 1482 C C . VAL A 1 189 ? 4.753 5.928 8.982 1.00 91.81 189 VAL A C 1
ATOM 1484 O O . VAL A 1 189 ? 5.283 6.446 9.968 1.00 91.81 189 VAL A O 1
ATOM 1487 N N . ILE A 1 190 ? 5.393 5.083 8.178 1.00 92.12 190 ILE A N 1
ATOM 1488 C CA . ILE A 1 190 ? 6.815 4.756 8.198 1.00 92.12 190 ILE A CA 1
ATOM 1489 C C . ILE A 1 190 ? 7.457 5.303 6.918 1.00 92.12 190 ILE A C 1
ATOM 1491 O O . ILE A 1 190 ? 6.992 5.033 5.811 1.00 92.12 190 ILE A O 1
ATOM 1495 N N . SER A 1 191 ? 8.532 6.061 7.079 1.00 88.56 191 SER A N 1
ATOM 1496 C CA . SER A 1 191 ? 9.332 6.657 6.011 1.00 88.56 191 SER A CA 1
ATOM 1497 C C . SER A 1 191 ? 10.822 6.487 6.307 1.00 88.56 191 SER A C 1
ATOM 1499 O O . SER A 1 191 ? 11.214 5.864 7.300 1.00 88.56 191 SER A O 1
ATOM 1501 N N . GLU A 1 192 ? 11.685 7.088 5.489 1.00 86.38 192 GLU A N 1
ATOM 1502 C CA . GLU A 1 192 ? 13.130 7.106 5.717 1.00 86.38 192 GLU A CA 1
ATOM 1503 C C . GLU A 1 192 ? 13.521 7.690 7.087 1.00 86.38 192 GLU A C 1
ATOM 1505 O O . GLU A 1 192 ? 14.583 7.367 7.615 1.00 86.38 192 GLU A O 1
ATOM 1510 N N . VAL A 1 193 ? 12.659 8.515 7.694 1.00 85.81 193 VAL A N 1
ATOM 1511 C CA . VAL A 1 193 ? 12.937 9.211 8.960 1.00 85.81 193 VAL A CA 1
ATOM 1512 C C . VAL A 1 193 ? 12.805 8.296 10.179 1.00 85.81 193 VAL A C 1
ATOM 1514 O O . VAL A 1 193 ? 13.596 8.410 11.115 1.00 85.81 193 VAL A O 1
ATOM 1517 N N . ASN A 1 194 ? 11.810 7.409 10.190 1.00 89.31 194 ASN A N 1
ATOM 1518 C CA . ASN A 1 194 ? 11.459 6.567 11.341 1.00 89.31 194 ASN A CA 1
ATOM 1519 C C . ASN A 1 194 ? 11.509 5.056 11.038 1.00 89.31 194 ASN A C 1
ATOM 1521 O O . ASN A 1 194 ? 11.077 4.257 11.871 1.00 89.31 194 ASN A O 1
ATOM 1525 N N . SER A 1 195 ? 12.042 4.675 9.873 1.00 92.19 195 SER A N 1
ATOM 1526 C CA . SER A 1 195 ? 12.320 3.287 9.490 1.00 92.19 195 SER A CA 1
ATOM 1527 C C . SER A 1 195 ? 13.241 2.558 10.477 1.00 92.19 195 SER A C 1
ATOM 1529 O O . SER A 1 195 ? 14.153 3.143 11.072 1.00 92.19 195 SER A O 1
ATOM 1531 N N . ILE A 1 196 ? 13.036 1.247 10.622 1.00 95.31 196 ILE A N 1
ATOM 1532 C CA . ILE A 1 196 ? 13.900 0.360 11.411 1.00 95.31 196 ILE A CA 1
ATOM 1533 C C . ILE A 1 196 ? 15.244 0.161 10.698 1.00 95.31 196 ILE A C 1
ATOM 1535 O O . ILE A 1 196 ? 16.288 0.143 11.357 1.00 95.31 196 ILE A O 1
ATOM 1539 N N . GLY A 1 197 ? 15.223 0.018 9.368 1.00 91.75 197 GLY A N 1
ATOM 1540 C CA . GLY A 1 197 ? 16.396 -0.298 8.550 1.00 91.75 197 GLY A CA 1
ATOM 1541 C C . GLY A 1 197 ? 17.453 0.807 8.454 1.00 91.75 197 GLY A C 1
ATOM 1542 O O . GLY A 1 197 ? 18.590 0.506 8.099 1.00 91.75 197 GLY A O 1
ATOM 1543 N N . LYS A 1 198 ? 17.122 2.056 8.828 1.00 88.31 198 LYS A N 1
ATOM 1544 C CA . LYS A 1 198 ? 18.013 3.235 8.765 1.00 88.31 198 LYS A CA 1
ATOM 1545 C C . LYS A 1 198 ? 18.637 3.436 7.377 1.00 88.31 198 LYS A C 1
ATOM 1547 O O . LYS A 1 198 ? 19.854 3.369 7.204 1.00 88.31 198 LYS A O 1
ATOM 1552 N N . TYR A 1 199 ? 17.786 3.701 6.396 1.00 88.12 199 TYR A N 1
ATOM 1553 C CA . TYR A 1 199 ? 18.186 3.888 5.002 1.00 88.12 199 TYR A CA 1
ATOM 1554 C C . TYR A 1 199 ? 18.882 5.230 4.755 1.00 88.12 199 TYR A C 1
ATOM 1556 O O . TYR A 1 199 ? 18.746 6.186 5.526 1.00 88.12 199 TYR A O 1
ATOM 1564 N N . GLN A 1 200 ? 19.645 5.312 3.664 1.00 80.69 200 GLN A N 1
ATOM 1565 C CA . GLN A 1 200 ? 20.258 6.573 3.261 1.00 80.69 200 GLN A CA 1
ATOM 1566 C C . GLN A 1 200 ? 19.178 7.569 2.837 1.00 80.69 200 GLN A C 1
ATOM 1568 O O . GLN A 1 200 ? 18.232 7.226 2.132 1.00 80.69 200 GLN A O 1
ATOM 1573 N N . LYS A 1 201 ? 19.344 8.832 3.235 1.00 72.19 201 LYS A N 1
ATOM 1574 C CA . LYS A 1 201 ? 18.463 9.906 2.779 1.00 72.19 201 LYS A CA 1
ATOM 1575 C C . LYS A 1 201 ? 18.757 10.206 1.316 1.00 72.19 201 LYS A C 1
ATOM 1577 O O . LYS A 1 201 ? 19.728 10.894 1.008 1.00 72.19 201 LYS A O 1
ATOM 1582 N N . VAL A 1 202 ? 17.905 9.716 0.430 1.00 74.50 202 VAL A N 1
ATOM 1583 C CA . VAL A 1 202 ? 17.877 10.141 -0.969 1.00 74.50 202 VAL A CA 1
ATOM 1584 C C . VAL A 1 202 ? 16.749 11.150 -1.173 1.00 74.50 202 VAL A C 1
ATOM 1586 O O . VAL A 1 202 ? 15.795 11.210 -0.397 1.00 74.50 202 VAL A O 1
ATOM 1589 N N . LYS A 1 203 ? 16.876 11.991 -2.204 1.00 71.62 203 LYS A N 1
ATOM 1590 C CA . LYS A 1 203 ? 15.978 13.134 -2.448 1.00 71.62 203 LYS A CA 1
ATOM 1591 C C . LYS A 1 203 ? 14.493 12.745 -2.525 1.00 71.62 203 LYS A C 1
ATOM 1593 O O . LYS A 1 203 ? 13.651 13.560 -2.170 1.00 71.62 203 LYS A O 1
ATOM 1598 N N . ASN A 1 204 ? 14.203 11.517 -2.955 1.00 72.12 204 ASN A N 1
ATOM 1599 C CA . ASN A 1 204 ? 12.851 10.993 -3.155 1.00 72.12 204 ASN A CA 1
ATOM 1600 C C . ASN A 1 204 ? 12.452 9.947 -2.079 1.00 72.12 204 ASN A C 1
ATOM 1602 O O . ASN A 1 204 ? 11.604 9.090 -2.317 1.00 72.12 204 ASN A O 1
ATOM 1606 N N . GLY A 1 205 ? 13.085 9.986 -0.897 1.00 81.62 205 GLY A N 1
ATOM 1607 C CA . GLY A 1 205 ? 12.844 9.066 0.225 1.00 81.62 205 GLY A CA 1
ATOM 1608 C C . GLY A 1 205 ? 13.115 7.597 -0.108 1.00 81.62 205 GLY A C 1
ATOM 1609 O O . GLY A 1 205 ? 14.085 7.292 -0.781 1.00 81.62 205 GLY A O 1
ATOM 1610 N N . LEU A 1 206 ? 12.314 6.662 0.401 1.00 88.06 206 LEU A N 1
ATOM 1611 C CA . LEU A 1 206 ? 12.571 5.231 0.192 1.00 88.06 206 LEU A CA 1
ATOM 1612 C C . LEU A 1 206 ? 12.365 4.808 -1.270 1.00 88.06 206 LEU A C 1
ATOM 1614 O O . LEU A 1 206 ? 11.269 4.948 -1.808 1.00 88.06 206 LEU A O 1
ATOM 1618 N N . HIS A 1 207 ? 13.410 4.243 -1.877 1.00 92.31 207 HIS A N 1
ATOM 1619 C CA . HIS A 1 207 ? 13.274 3.437 -3.090 1.00 92.31 207 HIS A CA 1
ATOM 1620 C C . HIS A 1 207 ? 12.675 2.065 -2.743 1.00 92.31 207 HIS A C 1
ATOM 1622 O O . HIS A 1 207 ? 12.754 1.611 -1.601 1.00 92.31 207 HIS A O 1
ATOM 1628 N N . ASP A 1 208 ? 12.107 1.389 -3.734 1.00 94.19 208 ASP A N 1
ATOM 1629 C CA . ASP A 1 208 ? 11.339 0.159 -3.595 1.00 94.19 208 ASP A CA 1
ATOM 1630 C C . ASP A 1 208 ? 12.159 -0.955 -2.935 1.00 94.19 208 ASP A C 1
ATOM 1632 O O . ASP A 1 208 ? 11.640 -1.637 -2.055 1.00 94.19 208 ASP A O 1
ATOM 1636 N N . HIS A 1 209 ? 13.452 -1.103 -3.250 1.00 95.56 209 HIS A N 1
ATOM 1637 C CA . HIS A 1 209 ? 14.302 -2.080 -2.559 1.00 95.56 209 HIS A CA 1
ATOM 1638 C C . HIS A 1 209 ? 14.292 -1.871 -1.034 1.00 95.56 209 HIS A C 1
ATOM 1640 O O . HIS A 1 209 ? 14.071 -2.802 -0.256 1.00 95.56 209 HIS A O 1
ATOM 1646 N N . ASP A 1 210 ? 14.492 -0.630 -0.597 1.00 95.00 210 ASP A N 1
ATOM 1647 C CA . ASP A 1 210 ? 14.540 -0.269 0.817 1.00 95.00 210 ASP A CA 1
ATOM 1648 C C . ASP A 1 210 ? 13.149 -0.322 1.459 1.00 95.00 210 ASP A C 1
ATOM 1650 O O . ASP A 1 210 ? 13.004 -0.809 2.581 1.00 95.00 210 ASP A O 1
ATOM 1654 N N . LEU A 1 211 ? 12.110 0.082 0.725 1.00 95.31 211 LEU A N 1
ATOM 1655 C CA . LEU A 1 211 ? 10.714 0.006 1.150 1.00 95.31 211 LEU A CA 1
ATOM 1656 C C . LEU A 1 211 ? 10.276 -1.438 1.435 1.00 95.31 211 LEU A C 1
ATOM 1658 O O . LEU A 1 211 ? 9.663 -1.707 2.471 1.00 95.31 211 LEU A O 1
ATOM 1662 N N . PHE A 1 212 ? 10.609 -2.382 0.552 1.00 97.81 212 PHE A N 1
ATOM 1663 C CA . PHE A 1 212 ? 10.284 -3.799 0.739 1.00 97.81 212 PHE A CA 1
ATOM 1664 C C . PHE A 1 212 ? 11.152 -4.457 1.821 1.00 97.81 212 PHE A C 1
ATOM 1666 O O . PHE A 1 212 ? 10.663 -5.315 2.564 1.00 97.81 212 PHE A O 1
ATOM 1673 N N . ASN A 1 213 ? 12.402 -4.020 1.993 1.00 97.44 213 ASN A N 1
ATOM 1674 C CA . ASN A 1 213 ? 13.211 -4.425 3.144 1.00 97.44 213 ASN A CA 1
ATOM 1675 C C . ASN A 1 213 ? 12.588 -3.951 4.466 1.00 97.44 213 ASN A C 1
ATOM 1677 O O . ASN A 1 213 ? 12.487 -4.735 5.415 1.00 97.44 213 ASN A O 1
ATOM 1681 N N . GLU A 1 214 ? 12.106 -2.709 4.523 1.00 97.62 214 GLU A N 1
ATOM 1682 C CA . GLU A 1 214 ? 11.425 -2.171 5.702 1.00 97.62 214 GLU A CA 1
ATOM 1683 C C . GLU A 1 214 ? 10.122 -2.931 5.965 1.00 97.62 214 GLU A C 1
ATOM 1685 O O . GLU A 1 214 ? 9.826 -3.255 7.114 1.00 97.62 214 GLU A O 1
ATOM 1690 N N . ALA A 1 215 ? 9.383 -3.312 4.918 1.00 98.31 215 ALA A N 1
ATOM 1691 C CA . ALA A 1 215 ? 8.183 -4.136 5.049 1.00 98.31 215 ALA A CA 1
ATOM 1692 C C . ALA A 1 215 ? 8.468 -5.459 5.778 1.00 98.31 215 ALA A C 1
ATOM 1694 O O . ALA A 1 215 ? 7.761 -5.803 6.729 1.00 98.31 215 ALA A O 1
ATOM 1695 N N . LYS A 1 216 ? 9.541 -6.169 5.405 1.00 98.69 216 LYS A N 1
ATOM 1696 C CA . LYS A 1 216 ? 9.964 -7.403 6.093 1.00 98.69 216 LYS A CA 1
ATOM 1697 C C . LYS A 1 216 ? 10.348 -7.141 7.557 1.00 98.69 216 LYS A C 1
ATOM 1699 O O . LYS A 1 216 ? 9.988 -7.927 8.437 1.00 98.69 216 LYS A O 1
ATOM 1704 N N . LEU A 1 217 ? 11.028 -6.028 7.851 1.00 98.44 217 LEU A N 1
ATOM 1705 C CA . LEU A 1 217 ? 11.371 -5.633 9.226 1.00 98.44 217 LEU A CA 1
ATOM 1706 C C . LEU A 1 217 ? 10.126 -5.319 10.070 1.00 98.44 217 LEU A C 1
ATOM 1708 O O . LEU A 1 217 ? 10.039 -5.771 11.215 1.00 98.44 217 LEU A O 1
ATOM 1712 N N . GLN A 1 218 ? 9.149 -4.605 9.508 1.00 98.12 218 GLN A N 1
ATOM 1713 C CA . GLN A 1 218 ? 7.880 -4.297 10.172 1.00 98.12 218 GLN A CA 1
ATOM 1714 C C . GLN A 1 218 ? 7.050 -5.566 10.410 1.00 98.12 218 GLN A C 1
ATOM 1716 O O . GLN A 1 218 ? 6.547 -5.758 11.516 1.00 98.12 218 GLN A O 1
ATOM 1721 N N . ILE A 1 219 ? 6.988 -6.490 9.443 1.00 98.44 219 ILE A N 1
ATOM 1722 C CA . ILE A 1 219 ? 6.342 -7.804 9.623 1.00 98.44 219 ILE A CA 1
ATOM 1723 C C . ILE A 1 219 ? 6.981 -8.560 10.793 1.00 98.44 219 ILE A C 1
ATOM 1725 O O . ILE A 1 219 ? 6.277 -9.013 11.699 1.00 98.44 219 ILE A O 1
ATOM 1729 N N . LYS A 1 220 ? 8.317 -8.625 10.842 1.00 97.88 220 LYS A N 1
ATOM 1730 C CA . LYS A 1 220 ? 9.043 -9.244 11.961 1.00 97.88 220 LYS A CA 1
ATOM 1731 C C . LYS A 1 220 ? 8.755 -8.550 13.297 1.00 97.88 220 LYS A C 1
ATOM 1733 O O . LYS A 1 220 ? 8.692 -9.208 14.336 1.00 97.88 220 LYS A O 1
ATOM 1738 N N . GLN A 1 221 ? 8.586 -7.229 13.292 1.00 97.69 221 GLN A N 1
ATOM 1739 C CA . GLN A 1 221 ? 8.209 -6.470 14.482 1.00 97.69 221 GLN A CA 1
ATOM 1740 C C . GLN A 1 221 ? 6.778 -6.799 14.935 1.00 97.69 221 GLN A C 1
ATOM 1742 O O . GLN A 1 221 ? 6.567 -6.971 16.136 1.00 97.69 221 GLN A O 1
ATOM 1747 N N . PHE A 1 222 ? 5.818 -6.941 14.016 1.00 97.31 222 PHE A N 1
ATOM 1748 C CA . PHE A 1 222 ? 4.445 -7.345 14.337 1.00 97.31 222 PHE A CA 1
ATOM 1749 C C . PHE A 1 222 ? 4.374 -8.742 14.949 1.00 97.31 222 PHE A C 1
ATOM 1751 O O . PHE A 1 222 ? 3.653 -8.943 15.922 1.00 97.31 222 PHE A O 1
ATOM 1758 N N . GLN A 1 223 ? 5.187 -9.684 14.463 1.00 95.25 223 GLN A N 1
ATOM 1759 C CA . GLN A 1 223 ? 5.235 -11.054 14.988 1.00 95.25 223 GLN A CA 1
ATOM 1760 C C . GLN A 1 223 ? 5.647 -11.158 16.471 1.00 95.25 223 GLN A C 1
ATOM 1762 O O . GLN A 1 223 ? 5.509 -12.231 17.064 1.00 95.25 223 GLN A O 1
ATOM 1767 N N . LYS A 1 224 ? 6.143 -10.075 17.090 1.00 95.81 224 LYS A N 1
ATOM 1768 C CA . LYS A 1 224 ? 6.428 -10.034 18.534 1.00 95.81 224 LYS A CA 1
ATOM 1769 C C . LYS A 1 224 ? 5.158 -10.062 19.394 1.00 95.81 224 LYS A C 1
ATOM 1771 O O . LYS A 1 224 ? 5.240 -10.490 20.540 1.00 95.81 224 LYS A O 1
ATOM 1776 N N . ASP A 1 225 ? 4.014 -9.641 18.854 1.00 93.69 225 ASP A N 1
ATOM 1777 C CA . ASP A 1 225 ? 2.704 -9.683 19.514 1.00 93.69 225 ASP A CA 1
ATOM 1778 C C . ASP A 1 225 ? 1.797 -10.668 18.758 1.00 93.69 225 ASP A C 1
ATOM 1780 O O . ASP A 1 225 ? 1.080 -10.302 17.829 1.00 93.69 225 ASP A O 1
ATOM 1784 N N . LYS A 1 226 ? 1.877 -11.956 19.120 1.00 85.19 226 LYS A N 1
ATOM 1785 C CA . LYS A 1 226 ? 1.199 -13.050 18.395 1.00 85.19 226 LYS A CA 1
ATOM 1786 C C . LYS A 1 226 ? -0.330 -12.998 18.483 1.00 85.19 226 LYS A C 1
ATOM 1788 O O . LYS A 1 226 ? -1.000 -13.661 17.694 1.00 85.19 226 LYS A O 1
ATOM 1793 N N . ASP A 1 227 ? -0.876 -12.231 19.423 1.00 88.19 227 ASP A N 1
ATOM 1794 C CA . ASP A 1 227 ? -2.317 -12.160 19.668 1.00 88.19 227 ASP A CA 1
ATOM 1795 C C . ASP A 1 227 ? -3.020 -11.123 18.781 1.00 88.19 227 ASP A C 1
ATOM 1797 O O . ASP A 1 227 ? -4.257 -11.150 18.653 1.00 88.19 227 ASP A O 1
ATOM 1801 N N . LYS A 1 228 ? -2.247 -10.242 18.132 1.00 94.62 228 LYS A N 1
ATOM 1802 C CA . LYS A 1 228 ? -2.756 -9.174 17.270 1.00 94.62 228 LYS A CA 1
ATOM 1803 C C . LYS A 1 228 ? -2.479 -9.452 15.794 1.00 94.62 228 LYS A C 1
ATOM 1805 O O . LYS A 1 228 ? -1.338 -9.732 15.429 1.00 94.62 228 LYS A O 1
ATOM 1810 N N . PRO A 1 229 ? -3.493 -9.333 14.919 1.00 97.56 229 PRO A N 1
ATOM 1811 C CA . PRO A 1 229 ? -3.240 -9.311 13.489 1.00 97.56 229 PRO A CA 1
ATOM 1812 C C . PRO A 1 229 ? -2.541 -7.998 13.109 1.00 97.56 229 PRO A C 1
ATOM 1814 O O . PRO A 1 229 ? -2.597 -7.005 13.843 1.00 97.56 229 PRO A O 1
ATOM 1817 N N . PHE A 1 230 ? -1.919 -7.964 11.936 1.00 98.31 230 PHE A N 1
ATOM 1818 C CA . PHE A 1 230 ? -1.346 -6.735 11.392 1.00 98.31 230 PHE A CA 1
ATOM 1819 C C . PHE A 1 230 ? -1.968 -6.344 10.056 1.00 98.31 230 PHE A C 1
ATOM 1821 O O . PHE A 1 230 ? -2.462 -7.193 9.312 1.00 98.31 230 PHE A O 1
ATOM 1828 N N . ALA A 1 231 ? -1.939 -5.046 9.763 1.00 98.31 231 ALA A N 1
ATOM 1829 C CA . ALA A 1 231 ? -2.286 -4.494 8.462 1.00 98.31 231 ALA A CA 1
ATOM 1830 C C . ALA A 1 231 ? -1.132 -3.617 7.966 1.00 98.31 231 ALA A C 1
ATOM 1832 O O . ALA A 1 231 ? -0.815 -2.589 8.564 1.00 98.31 231 ALA A O 1
ATOM 1833 N N . LEU A 1 232 ? -0.475 -4.036 6.890 1.00 98.38 232 LEU A N 1
ATOM 1834 C CA . LEU A 1 232 ? 0.661 -3.327 6.318 1.00 98.38 232 LEU A CA 1
ATOM 1835 C C . LEU A 1 232 ? 0.307 -2.796 4.933 1.00 98.38 232 LEU A C 1
ATOM 1837 O O . LEU A 1 232 ? -0.032 -3.557 4.031 1.00 98.38 232 LEU A O 1
ATOM 1841 N N . PHE A 1 233 ? 0.414 -1.488 4.766 1.00 96.38 233 PHE A N 1
ATOM 1842 C CA . PHE A 1 233 ? 0.166 -0.809 3.502 1.00 96.38 233 PHE A CA 1
ATOM 1843 C C . PHE A 1 233 ? 1.495 -0.331 2.929 1.00 96.38 233 PHE A C 1
ATOM 1845 O O . PHE A 1 233 ? 2.291 0.261 3.653 1.00 96.38 233 PHE A O 1
ATOM 1852 N N . LEU A 1 234 ? 1.733 -0.590 1.649 1.00 95.06 234 LEU A N 1
ATOM 1853 C CA . LEU A 1 234 ? 2.930 -0.197 0.914 1.00 95.06 234 LEU A CA 1
ATOM 1854 C C . LEU A 1 234 ? 2.515 0.679 -0.270 1.00 95.06 234 LEU A C 1
ATOM 1856 O O . LEU A 1 234 ? 1.593 0.314 -1.005 1.00 95.06 234 LEU A O 1
ATOM 1860 N N . LEU A 1 235 ? 3.207 1.799 -0.471 1.00 91.62 235 LEU A N 1
ATOM 1861 C CA . LEU A 1 235 ? 3.139 2.587 -1.703 1.00 91.62 235 LEU A CA 1
ATOM 1862 C C . LEU A 1 235 ? 4.532 2.664 -2.318 1.00 91.62 235 LEU A C 1
ATOM 1864 O O . LEU A 1 235 ? 5.418 3.289 -1.733 1.00 91.62 235 LEU A O 1
ATOM 1868 N N . THR A 1 236 ? 4.710 2.008 -3.463 1.00 91.81 236 THR A N 1
ATOM 1869 C CA . THR A 1 236 ? 5.983 2.005 -4.198 1.00 91.81 236 THR A CA 1
ATOM 1870 C C . THR A 1 236 ? 6.251 3.383 -4.810 1.00 91.81 236 THR A C 1
ATOM 1872 O O . THR A 1 236 ? 5.406 4.272 -4.740 1.00 91.81 236 THR A O 1
ATOM 1875 N N . MET A 1 237 ? 7.442 3.604 -5.359 1.00 88.31 237 MET A N 1
ATOM 1876 C CA . MET A 1 237 ? 7.841 4.910 -5.900 1.00 88.31 237 MET A CA 1
ATOM 1877 C C . MET A 1 237 ? 8.629 4.801 -7.204 1.00 88.31 237 MET A C 1
ATOM 1879 O O . MET A 1 237 ? 8.572 5.714 -8.025 1.00 88.31 237 MET A O 1
ATOM 1883 N N . ASN A 1 238 ? 9.391 3.727 -7.434 1.00 91.00 238 ASN A N 1
ATOM 1884 C CA . ASN A 1 238 ? 10.358 3.746 -8.533 1.00 91.00 238 ASN A CA 1
ATOM 1885 C C . ASN A 1 238 ? 9.710 3.725 -9.917 1.00 91.00 238 ASN A C 1
ATOM 1887 O O . ASN A 1 238 ? 10.340 4.147 -10.874 1.00 91.00 238 ASN A O 1
ATOM 1891 N N . THR A 1 239 ? 8.460 3.300 -10.045 1.00 87.75 239 THR A N 1
ATOM 1892 C CA . THR A 1 239 ? 7.703 3.352 -11.303 1.00 87.75 239 THR A CA 1
ATOM 1893 C C . THR A 1 239 ? 7.060 4.719 -11.584 1.00 87.75 239 THR A C 1
ATOM 1895 O O . THR A 1 239 ? 6.312 4.848 -12.547 1.00 87.75 239 THR A O 1
ATOM 1898 N N . HIS A 1 240 ? 7.371 5.758 -10.797 1.00 82.69 240 HIS A N 1
ATOM 1899 C CA . HIS A 1 240 ? 6.827 7.106 -10.981 1.00 82.69 240 HIS A CA 1
ATOM 1900 C C . HIS A 1 240 ? 7.097 7.662 -12.394 1.00 82.69 240 HIS A C 1
ATOM 1902 O O . HIS A 1 240 ? 8.238 7.745 -12.863 1.00 82.69 240 HIS A O 1
ATOM 1908 N N . PHE A 1 241 ? 6.028 8.103 -13.056 1.00 71.06 241 PHE A N 1
ATOM 1909 C CA . PHE A 1 241 ? 6.051 8.648 -14.416 1.00 71.06 241 PHE A CA 1
ATOM 1910 C C . PHE A 1 241 ? 6.849 9.975 -14.506 1.00 71.06 241 PHE A C 1
ATOM 1912 O O . PHE A 1 241 ? 6.908 10.713 -13.514 1.00 71.06 241 PHE A O 1
ATOM 1919 N N . PRO A 1 242 ? 7.465 10.345 -15.654 1.00 75.69 242 PRO A N 1
ATOM 1920 C CA . PRO A 1 242 ? 7.564 9.616 -16.931 1.00 75.69 242 PRO A CA 1
ATOM 1921 C C . PRO A 1 242 ? 8.691 8.592 -17.029 1.00 75.69 242 PRO A C 1
ATOM 1923 O O . PRO A 1 242 ? 8.613 7.677 -17.841 1.00 75.69 242 PRO A O 1
ATOM 1926 N N . ASN A 1 243 ? 9.752 8.748 -16.240 1.00 83.62 243 ASN A N 1
ATOM 1927 C CA . ASN A 1 243 ? 11.006 8.046 -16.514 1.00 83.62 243 ASN A CA 1
ATOM 1928 C C . ASN A 1 243 ? 11.227 6.815 -15.632 1.00 83.62 243 ASN A C 1
ATOM 1930 O O . ASN A 1 243 ? 12.088 6.007 -15.954 1.00 83.62 243 ASN A O 1
ATOM 1934 N N . GLY A 1 244 ? 10.487 6.668 -14.531 1.00 85.62 244 GLY A N 1
ATOM 1935 C CA . GLY A 1 244 ? 10.888 5.784 -13.445 1.00 85.62 244 GLY A CA 1
ATOM 1936 C C . GLY A 1 244 ? 12.113 6.315 -12.690 1.00 85.62 244 GLY A C 1
ATOM 1937 O O . GLY A 1 244 ? 12.670 7.375 -12.993 1.00 85.62 244 GLY A O 1
ATOM 1938 N N . VAL A 1 245 ? 12.523 5.582 -11.662 1.00 89.69 245 VAL A N 1
ATOM 1939 C CA . VAL A 1 245 ? 13.676 5.887 -10.815 1.00 89.69 245 VAL A CA 1
ATOM 1940 C C . VAL A 1 245 ? 14.544 4.641 -10.753 1.00 89.69 245 VAL A C 1
ATOM 1942 O O . VAL A 1 245 ? 14.153 3.625 -10.173 1.00 89.69 245 VAL A O 1
ATOM 1945 N N . TYR A 1 246 ? 15.742 4.725 -11.324 1.00 91.81 246 TYR A N 1
ATOM 1946 C CA . TYR A 1 246 ? 16.704 3.633 -11.281 1.00 91.81 246 TYR A CA 1
ATOM 1947 C C . TYR A 1 246 ? 17.142 3.320 -9.844 1.00 91.81 246 TYR A C 1
ATOM 1949 O O . TYR A 1 246 ? 17.595 4.202 -9.108 1.00 91.81 246 TYR A O 1
ATOM 1957 N N . ASP A 1 247 ? 17.058 2.049 -9.455 1.00 92.12 247 ASP A N 1
ATOM 1958 C CA . ASP A 1 247 ? 17.554 1.563 -8.169 1.00 92.12 247 ASP A CA 1
ATOM 1959 C C . ASP A 1 247 ? 18.736 0.614 -8.375 1.00 92.12 247 ASP A C 1
ATOM 1961 O O . ASP A 1 247 ? 18.581 -0.559 -8.715 1.00 92.12 247 ASP A O 1
ATOM 1965 N N . LYS A 1 248 ? 19.948 1.119 -8.133 1.00 92.81 248 LYS A N 1
ATOM 1966 C CA . LYS A 1 248 ? 21.182 0.343 -8.299 1.00 92.81 248 LYS A CA 1
ATOM 1967 C C . LYS A 1 248 ? 21.216 -0.917 -7.426 1.00 92.81 248 LYS A C 1
ATOM 1969 O O . LYS A 1 248 ? 21.848 -1.897 -7.816 1.00 92.81 248 LYS A O 1
ATOM 1974 N N . ASN A 1 249 ? 20.528 -0.930 -6.282 1.00 93.50 249 ASN A N 1
ATOM 1975 C CA . ASN A 1 249 ? 20.489 -2.107 -5.414 1.00 93.50 249 ASN A CA 1
ATOM 1976 C C . ASN A 1 249 ? 19.793 -3.300 -6.085 1.00 93.50 249 ASN A C 1
ATOM 1978 O O . ASN A 1 249 ? 20.026 -4.440 -5.686 1.00 93.50 249 ASN A O 1
ATOM 1982 N N . MET A 1 250 ? 18.993 -3.056 -7.127 1.00 97.06 250 MET A N 1
ATOM 1983 C CA . MET A 1 250 ? 18.289 -4.097 -7.871 1.00 97.06 250 MET A CA 1
ATOM 1984 C C . MET A 1 250 ? 19.151 -4.795 -8.929 1.00 97.06 250 MET A C 1
ATOM 1986 O O . MET A 1 250 ? 18.792 -5.888 -9.359 1.00 97.06 250 MET A O 1
ATOM 1990 N N . GLU A 1 251 ? 20.323 -4.255 -9.292 1.00 96.44 251 GLU A N 1
ATOM 1991 C CA . GLU A 1 251 ? 21.230 -4.875 -10.281 1.00 96.44 251 GLU A CA 1
ATOM 1992 C C . GLU A 1 251 ? 21.716 -6.279 -9.873 1.00 96.44 251 GLU A C 1
ATOM 1994 O O . GLU A 1 251 ? 22.140 -7.059 -10.722 1.00 96.44 251 GLU A O 1
ATOM 1999 N N . GLN A 1 252 ? 21.653 -6.619 -8.581 1.00 95.88 252 GLN A N 1
ATOM 2000 C CA . GLN A 1 252 ? 22.007 -7.953 -8.084 1.00 95.88 252 GLN A CA 1
ATOM 2001 C C . GLN A 1 252 ? 20.894 -9.001 -8.292 1.00 95.88 252 GLN A C 1
ATOM 2003 O O . GLN A 1 252 ? 21.159 -10.196 -8.183 1.00 95.88 252 GLN A O 1
ATOM 2008 N N . PHE A 1 253 ? 19.661 -8.564 -8.571 1.00 96.69 253 PHE A N 1
ATOM 2009 C CA . PHE A 1 253 ? 18.473 -9.421 -8.663 1.00 96.69 253 PHE A CA 1
ATOM 2010 C C . PHE A 1 253 ? 17.886 -9.480 -10.074 1.00 96.69 253 PHE A C 1
ATOM 2012 O O . PHE A 1 253 ? 17.330 -10.504 -10.471 1.00 96.69 253 PHE A O 1
ATOM 2019 N N . ILE A 1 254 ? 18.009 -8.391 -10.836 1.00 96.94 254 ILE A N 1
ATOM 2020 C CA . ILE A 1 254 ? 17.456 -8.268 -12.185 1.00 96.94 254 ILE A CA 1
ATOM 2021 C C . ILE A 1 254 ? 18.505 -7.727 -13.158 1.00 96.94 254 ILE A C 1
ATOM 2023 O O . ILE A 1 254 ? 19.399 -6.964 -12.796 1.00 96.94 254 ILE A O 1
ATOM 2027 N N . SER A 1 255 ? 18.381 -8.105 -14.429 1.00 94.62 255 SER A N 1
ATOM 2028 C CA . SER A 1 255 ? 19.206 -7.541 -15.499 1.00 94.62 255 SER A CA 1
ATOM 2029 C C . SER A 1 255 ? 18.763 -6.123 -15.862 1.00 94.62 255 SER A C 1
ATOM 2031 O O . SER A 1 255 ? 17.589 -5.773 -15.723 1.00 94.62 255 SER A O 1
ATOM 2033 N N . LYS A 1 256 ? 19.697 -5.330 -16.400 1.00 93.88 256 LYS A N 1
ATOM 2034 C CA . LYS A 1 256 ? 19.401 -4.012 -16.977 1.00 93.88 256 LYS A CA 1
ATOM 2035 C C . LYS A 1 256 ? 18.328 -4.103 -18.067 1.00 93.88 256 LYS A C 1
ATOM 2037 O O . LYS A 1 256 ? 18.215 -5.129 -18.741 1.00 93.88 256 LYS A O 1
ATOM 2042 N N . LYS A 1 257 ? 17.565 -3.021 -18.223 1.00 94.00 257 LYS A N 1
ATOM 2043 C CA . LYS A 1 257 ? 16.506 -2.852 -19.228 1.00 94.00 257 LYS A CA 1
ATOM 2044 C C . LYS A 1 257 ? 16.826 -1.682 -20.151 1.00 94.00 257 LYS A C 1
ATOM 2046 O O . LYS A 1 257 ? 17.802 -0.968 -19.919 1.00 94.00 257 LYS A O 1
ATOM 2051 N N . ASP A 1 258 ? 16.003 -1.507 -21.177 1.00 91.00 258 ASP A N 1
ATOM 2052 C CA . ASP A 1 258 ? 16.204 -0.479 -22.200 1.00 91.00 258 ASP A CA 1
ATOM 2053 C C . ASP A 1 258 ? 16.024 0.937 -21.637 1.00 91.00 258 ASP A C 1
ATOM 2055 O O . ASP A 1 258 ? 16.617 1.894 -22.135 1.00 91.00 258 ASP A O 1
ATOM 2059 N N . ASN A 1 259 ? 15.223 1.070 -20.580 1.00 92.88 259 ASN A N 1
ATOM 2060 C CA . ASN A 1 259 ? 14.938 2.327 -19.906 1.00 92.88 259 ASN A CA 1
ATOM 2061 C C . ASN A 1 259 ? 14.664 2.112 -18.406 1.00 92.88 259 ASN A C 1
ATOM 2063 O O . ASN A 1 259 ? 14.426 0.991 -17.942 1.00 92.88 259 ASN A O 1
ATOM 2067 N N . ASP A 1 260 ? 14.704 3.212 -17.653 1.00 94.12 260 ASP A N 1
ATOM 2068 C CA . ASP A 1 260 ? 14.531 3.204 -16.201 1.00 94.12 260 ASP A CA 1
ATOM 2069 C C . ASP A 1 260 ? 13.122 2.752 -15.790 1.00 94.12 260 ASP A C 1
ATOM 2071 O O . ASP A 1 260 ? 13.003 2.016 -1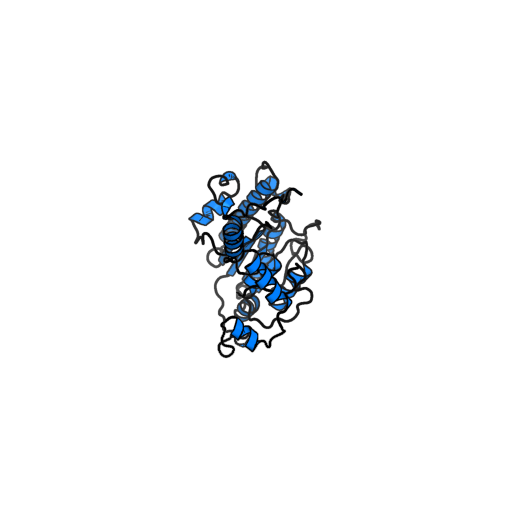4.817 1.00 94.12 260 ASP A O 1
ATOM 2075 N N . ILE A 1 261 ? 12.066 3.077 -16.547 1.00 92.31 261 ILE A N 1
ATOM 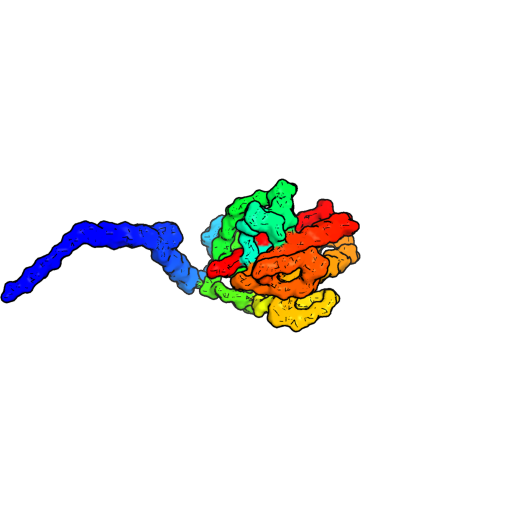2076 C CA . ILE A 1 261 ? 10.693 2.669 -16.206 1.00 92.31 261 ILE A CA 1
ATOM 2077 C C . ILE A 1 261 ? 10.496 1.150 -16.309 1.00 92.31 261 ILE A C 1
ATOM 2079 O O . ILE A 1 261 ? 9.917 0.542 -15.410 1.00 92.31 261 ILE A O 1
ATOM 2083 N N . GLU A 1 262 ? 11.037 0.498 -17.339 1.00 93.81 262 GLU A N 1
ATOM 2084 C CA . GLU A 1 262 ? 11.037 -0.964 -17.455 1.00 93.81 262 GLU A CA 1
ATOM 2085 C C . GLU A 1 262 ? 11.901 -1.624 -16.383 1.00 93.81 262 GLU A C 1
ATOM 2087 O O . GLU A 1 262 ? 11.540 -2.685 -15.858 1.00 93.81 262 GLU A O 1
ATOM 2092 N N . PHE A 1 263 ? 13.039 -1.011 -16.042 1.00 96.38 263 PHE A N 1
ATOM 2093 C CA . PHE A 1 263 ? 13.881 -1.486 -14.950 1.00 96.38 263 PHE A CA 1
ATOM 2094 C C . PHE A 1 263 ? 13.130 -1.416 -13.616 1.00 96.38 263 PHE A C 1
ATOM 2096 O O . PHE A 1 263 ? 13.073 -2.414 -12.899 1.00 96.38 263 PHE A O 1
ATOM 2103 N N . SER A 1 264 ? 12.483 -0.290 -13.317 1.00 95.25 264 SER A N 1
ATOM 2104 C CA . SER A 1 264 ? 11.669 -0.098 -12.115 1.00 95.25 264 SER A CA 1
ATOM 2105 C C . SER A 1 264 ? 10.458 -1.036 -12.077 1.00 95.25 264 SER A C 1
ATOM 2107 O O . SER A 1 264 ? 10.192 -1.636 -11.037 1.00 95.25 264 SER A O 1
ATOM 2109 N N . ALA A 1 265 ? 9.772 -1.249 -13.206 1.00 95.69 265 ALA A N 1
ATOM 2110 C CA . ALA A 1 265 ? 8.670 -2.209 -13.310 1.00 95.69 265 ALA A CA 1
ATOM 2111 C C . ALA A 1 265 ? 9.139 -3.651 -13.043 1.00 95.69 265 ALA A C 1
ATOM 2113 O O . ALA A 1 265 ? 8.474 -4.412 -12.340 1.00 95.69 265 ALA A O 1
ATOM 2114 N N . SER A 1 266 ? 10.322 -4.013 -13.546 1.00 97.25 266 SER A N 1
ATOM 2115 C CA . SER A 1 266 ? 10.932 -5.322 -13.280 1.00 97.25 266 SER A CA 1
ATOM 2116 C C . SER A 1 266 ? 11.403 -5.467 -11.834 1.00 97.25 266 SER A C 1
ATOM 2118 O O . SER A 1 266 ? 11.323 -6.550 -11.255 1.00 97.25 266 SER A O 1
ATOM 2120 N N . ALA A 1 267 ? 11.882 -4.377 -11.233 1.00 97.50 267 ALA A N 1
ATOM 2121 C CA . ALA A 1 267 ? 12.295 -4.349 -9.840 1.00 97.50 267 ALA A CA 1
ATOM 2122 C C . ALA A 1 267 ? 11.116 -4.574 -8.895 1.00 97.50 267 ALA A C 1
ATOM 2124 O O . ALA A 1 267 ? 11.188 -5.454 -8.037 1.00 97.50 267 ALA A O 1
ATOM 2125 N N . VAL A 1 268 ? 10.018 -3.835 -9.070 1.00 97.06 268 VAL A N 1
ATOM 2126 C CA . VAL A 1 268 ? 8.835 -3.998 -8.217 1.00 97.06 268 VAL A CA 1
ATOM 2127 C C . VAL A 1 268 ? 8.182 -5.373 -8.405 1.00 97.06 268 VAL A C 1
ATOM 2129 O O . VAL A 1 268 ? 7.767 -5.984 -7.421 1.00 97.06 268 VAL A O 1
ATOM 2132 N N . ASP A 1 269 ? 8.171 -5.917 -9.629 1.00 98.12 269 ASP A N 1
ATOM 2133 C CA . ASP A 1 269 ? 7.723 -7.289 -9.907 1.00 98.12 269 ASP A CA 1
ATOM 2134 C C . ASP A 1 269 ? 8.516 -8.330 -9.102 1.00 98.12 269 ASP A C 1
ATOM 2136 O O . ASP A 1 269 ? 7.933 -9.192 -8.434 1.00 98.12 269 ASP A O 1
ATOM 2140 N N . TYR A 1 270 ? 9.848 -8.210 -9.116 1.00 98.56 270 TYR A N 1
ATOM 2141 C CA . TYR A 1 270 ? 10.733 -9.067 -8.335 1.00 98.56 270 TYR A CA 1
ATOM 2142 C C . TYR A 1 270 ? 10.483 -8.919 -6.828 1.00 98.56 270 TYR A C 1
ATOM 2144 O O . TYR A 1 270 ? 10.314 -9.923 -6.136 1.00 98.56 270 TYR A O 1
ATOM 2152 N N . LEU A 1 271 ? 10.430 -7.684 -6.319 1.00 98.69 271 LEU A N 1
ATOM 2153 C CA . LEU A 1 271 ? 10.287 -7.389 -4.888 1.00 98.69 271 LEU A CA 1
ATOM 2154 C C . LEU A 1 271 ? 8.949 -7.880 -4.317 1.00 98.69 271 LEU A C 1
ATOM 2156 O O . LEU A 1 271 ? 8.903 -8.398 -3.200 1.00 98.69 271 LEU A O 1
ATOM 2160 N N . ILE A 1 272 ? 7.866 -7.790 -5.094 1.00 98.56 272 ILE A N 1
ATOM 2161 C CA . ILE A 1 272 ? 6.565 -8.357 -4.716 1.00 98.56 272 ILE A CA 1
ATOM 2162 C C . ILE A 1 272 ? 6.661 -9.877 -4.585 1.00 98.56 272 ILE A C 1
ATOM 2164 O O . ILE A 1 272 ? 6.194 -10.442 -3.593 1.00 98.56 272 ILE A O 1
ATOM 2168 N N . ASN A 1 273 ? 7.283 -10.551 -5.556 1.00 98.56 273 ASN A N 1
ATOM 2169 C CA . ASN A 1 273 ? 7.470 -11.996 -5.488 1.00 98.56 273 ASN A CA 1
ATOM 2170 C C . ASN A 1 273 ? 8.349 -12.402 -4.296 1.00 98.56 273 ASN A C 1
ATOM 2172 O O . ASN A 1 273 ? 8.005 -13.330 -3.569 1.00 98.56 273 ASN A O 1
ATOM 2176 N N . ASP A 1 274 ? 9.443 -11.684 -4.065 1.00 98.75 274 ASP A N 1
ATOM 2177 C CA . ASP A 1 274 ? 10.349 -11.891 -2.937 1.00 98.75 274 ASP A CA 1
ATOM 2178 C C . ASP A 1 274 ? 9.647 -11.693 -1.576 1.00 98.75 274 ASP A C 1
ATOM 2180 O O . ASP A 1 274 ? 9.823 -12.502 -0.663 1.00 98.75 274 ASP A O 1
ATOM 2184 N N . LEU A 1 275 ? 8.756 -10.704 -1.438 1.00 98.81 275 LEU A N 1
ATOM 2185 C CA . LEU A 1 275 ? 7.920 -10.558 -0.241 1.00 98.81 275 LEU A CA 1
ATOM 2186 C C . LEU A 1 275 ? 6.958 -11.743 -0.055 1.00 98.81 275 LEU A C 1
ATOM 2188 O O . LEU A 1 275 ? 6.798 -12.232 1.064 1.00 98.81 275 LEU A O 1
ATOM 2192 N N . ILE A 1 276 ? 6.329 -12.232 -1.128 1.00 98.69 276 ILE A N 1
ATOM 2193 C CA . ILE A 1 276 ? 5.439 -13.405 -1.068 1.00 98.69 276 ILE A CA 1
ATOM 2194 C C . ILE A 1 276 ? 6.222 -14.661 -0.660 1.00 98.69 276 ILE A C 1
ATOM 2196 O O . ILE A 1 276 ? 5.752 -15.430 0.184 1.00 98.69 276 ILE A O 1
ATOM 2200 N N . VAL A 1 277 ? 7.423 -14.860 -1.213 1.00 98.56 277 VAL A N 1
ATOM 2201 C CA . VAL A 1 277 ? 8.327 -15.956 -0.831 1.00 98.56 277 VAL A CA 1
ATOM 2202 C C . VAL A 1 277 ? 8.716 -15.834 0.641 1.00 98.56 277 VAL A C 1
ATOM 2204 O O . VAL A 1 277 ? 8.540 -16.795 1.386 1.00 98.56 277 VAL A O 1
ATOM 2207 N N . TYR A 1 278 ? 9.111 -14.643 1.098 1.00 98.75 278 TYR A N 1
ATOM 2208 C CA . TYR A 1 278 ? 9.410 -14.381 2.506 1.00 98.75 278 TYR A CA 1
ATOM 2209 C C . TYR A 1 278 ? 8.235 -14.747 3.429 1.00 98.75 278 TYR A C 1
ATOM 2211 O O . TYR A 1 278 ? 8.426 -15.418 4.447 1.00 98.75 278 TYR A O 1
ATOM 2219 N N . LEU A 1 279 ? 7.003 -14.368 3.073 1.00 98.62 279 LEU A N 1
ATOM 2220 C CA . LEU A 1 279 ? 5.805 -14.733 3.839 1.00 98.62 279 LEU A CA 1
ATOM 2221 C C . LEU A 1 279 ? 5.576 -16.248 3.867 1.00 98.62 279 LEU A C 1
ATOM 2223 O O . LEU A 1 279 ? 5.142 -16.779 4.890 1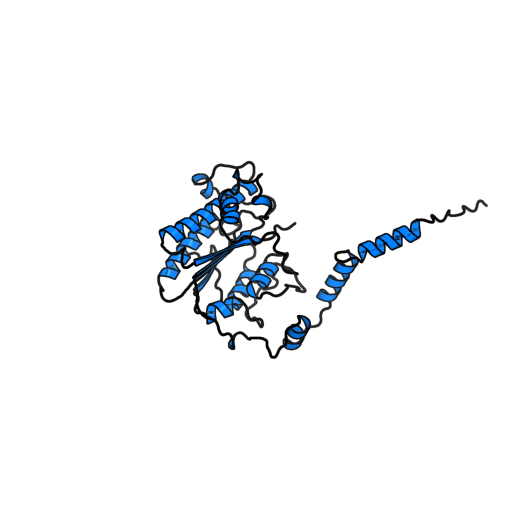.00 98.62 279 LEU A O 1
ATOM 2227 N N . LYS A 1 280 ? 5.855 -16.951 2.765 1.00 98.31 280 LYS A N 1
ATOM 2228 C CA . LYS A 1 280 ? 5.741 -18.412 2.692 1.00 98.31 280 LYS A CA 1
ATOM 2229 C C . LYS A 1 280 ? 6.781 -19.097 3.578 1.00 98.31 280 LYS A C 1
ATOM 2231 O O . LYS A 1 280 ? 6.422 -19.968 4.363 1.00 98.31 280 LYS A O 1
ATOM 2236 N N . GLU A 1 281 ? 8.040 -18.680 3.487 1.00 98.31 281 GLU A N 1
ATOM 2237 C CA . GLU A 1 281 ? 9.159 -19.242 4.257 1.00 98.31 281 GLU A CA 1
ATOM 2238 C C . GLU A 1 281 ? 9.016 -19.017 5.767 1.00 98.31 281 GLU A C 1
ATOM 2240 O O . GLU A 1 281 ? 9.488 -19.825 6.562 1.00 98.31 281 GLU A O 1
ATOM 2245 N N . ASN A 1 282 ? 8.319 -17.952 6.172 1.00 97.12 282 ASN A N 1
ATOM 2246 C CA . ASN A 1 282 ? 8.039 -17.642 7.575 1.00 97.12 282 ASN A CA 1
ATOM 2247 C C . ASN A 1 282 ? 6.660 -18.145 8.049 1.00 97.12 282 ASN A C 1
ATOM 2249 O O . ASN A 1 282 ? 6.191 -17.723 9.108 1.00 97.12 282 ASN A O 1
ATOM 2253 N N . SER A 1 283 ? 5.994 -19.020 7.282 1.00 97.19 283 SER A N 1
ATOM 2254 C CA . SER A 1 283 ? 4.670 -19.586 7.602 1.00 97.19 283 SER A CA 1
ATOM 2255 C C . SER A 1 283 ? 3.581 -18.533 7.872 1.00 97.19 283 SER A C 1
ATOM 2257 O O . SER A 1 283 ? 2.678 -18.740 8.682 1.00 97.19 283 SER A O 1
ATOM 2259 N N . LEU A 1 284 ? 3.662 -17.380 7.203 1.00 97.44 284 LEU A N 1
ATOM 2260 C CA . LEU A 1 284 ? 2.715 -16.266 7.331 1.00 97.44 284 LEU A CA 1
ATOM 2261 C C . LEU A 1 284 ? 1.695 -16.209 6.192 1.00 97.44 284 LEU A C 1
ATOM 2263 O O . LEU A 1 284 ? 0.603 -15.669 6.384 1.00 97.44 284 LEU A O 1
ATOM 2267 N N . LEU A 1 285 ? 2.041 -16.736 5.014 1.00 97.75 285 LEU A N 1
ATOM 2268 C CA . LEU A 1 285 ? 1.241 -16.569 3.798 1.00 97.75 285 LEU A CA 1
ATOM 2269 C C . LEU A 1 285 ? -0.194 -17.101 3.951 1.00 97.75 285 LEU A C 1
ATOM 2271 O O . LEU A 1 285 ? -1.140 -16.424 3.563 1.00 97.75 285 LEU A O 1
ATOM 2275 N N . GLU A 1 286 ? -0.386 -18.264 4.582 1.00 97.12 286 GLU A N 1
ATOM 2276 C CA . GLU A 1 286 ? -1.722 -18.862 4.763 1.00 97.12 286 GLU A CA 1
ATOM 2277 C C . GLU A 1 286 ? -2.664 -17.986 5.608 1.00 97.12 286 GLU A C 1
ATOM 2279 O O . GLU A 1 286 ? -3.874 -17.924 5.350 1.00 97.12 286 GLU A O 1
ATOM 2284 N N . ASN A 1 287 ? -2.103 -17.257 6.579 1.00 97.44 287 ASN A N 1
ATOM 2285 C CA . ASN A 1 287 ? -2.819 -16.342 7.467 1.00 97.44 287 ASN A CA 1
ATOM 2286 C C . ASN A 1 287 ? -2.685 -14.866 7.043 1.00 97.44 287 ASN A C 1
ATOM 2288 O O . ASN A 1 287 ? -2.811 -13.968 7.874 1.00 97.44 287 ASN A O 1
ATOM 2292 N N . THR A 1 288 ? -2.418 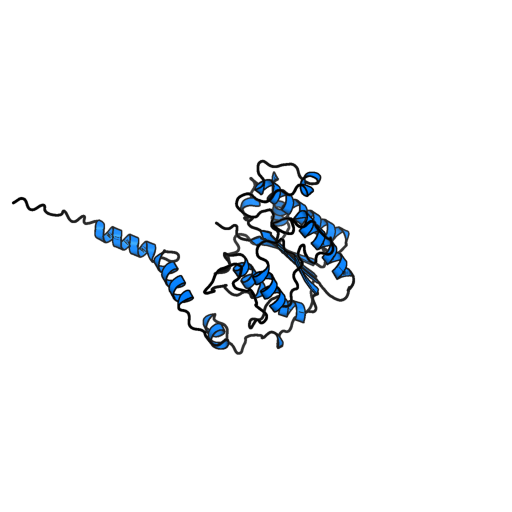-14.593 5.764 1.00 98.50 288 THR A N 1
ATOM 2293 C CA . THR A 1 288 ? -2.302 -13.223 5.248 1.00 98.50 288 THR A CA 1
ATOM 2294 C C . THR A 1 288 ? -3.109 -13.061 3.963 1.00 98.50 288 THR A C 1
ATOM 2296 O O . THR A 1 288 ? -2.936 -13.811 3.008 1.00 98.50 288 THR A O 1
ATOM 2299 N N . SER A 1 289 ? -3.995 -12.070 3.932 1.00 98.25 289 SER A N 1
ATOM 2300 C CA . SER A 1 289 ? -4.653 -11.602 2.714 1.00 98.25 289 SER A CA 1
ATOM 2301 C C . SER A 1 289 ? -3.790 -10.524 2.069 1.00 98.25 289 SER A C 1
ATOM 2303 O O . SER A 1 289 ? -3.491 -9.510 2.702 1.00 98.25 289 SER A O 1
ATOM 2305 N N . ILE A 1 290 ? -3.392 -10.743 0.817 1.00 98.50 290 ILE A N 1
ATOM 2306 C CA . ILE A 1 290 ? -2.535 -9.827 0.061 1.00 98.50 290 ILE A CA 1
ATOM 2307 C C . ILE A 1 290 ? -3.356 -9.212 -1.070 1.00 98.50 290 ILE A C 1
ATOM 2309 O O . ILE A 1 290 ? -3.957 -9.929 -1.866 1.00 98.50 290 ILE A O 1
ATOM 2313 N N . TYR A 1 291 ? -3.352 -7.886 -1.145 1.00 96.69 291 TYR A N 1
ATOM 2314 C CA . TYR A 1 291 ? -3.964 -7.113 -2.218 1.00 96.69 291 TYR A CA 1
ATOM 2315 C C . TYR A 1 291 ? -2.864 -6.376 -2.971 1.00 96.69 291 TYR A C 1
ATOM 2317 O O . TYR A 1 291 ? -2.062 -5.673 -2.362 1.00 96.69 291 TYR A O 1
ATOM 2325 N N . ILE A 1 292 ? -2.829 -6.529 -4.291 1.00 95.44 292 ILE A N 1
ATOM 2326 C CA . ILE A 1 292 ? -1.911 -5.801 -5.167 1.00 95.44 292 ILE A CA 1
ATOM 2327 C C . ILE A 1 292 ? -2.773 -4.945 -6.080 1.00 95.44 292 ILE A C 1
ATOM 2329 O O . ILE A 1 292 ? -3.681 -5.462 -6.734 1.00 95.44 292 ILE A O 1
ATOM 2333 N N . ARG A 1 293 ? -2.512 -3.642 -6.100 1.00 90.44 293 ARG A N 1
ATOM 2334 C CA . ARG A 1 293 ? -3.236 -2.694 -6.943 1.00 90.44 293 ARG A CA 1
ATOM 2335 C C . ARG A 1 293 ? -2.274 -1.783 -7.680 1.00 90.44 293 ARG A C 1
ATOM 2337 O O . ARG A 1 293 ? -1.234 -1.405 -7.153 1.00 90.44 293 ARG A O 1
ATOM 2344 N N . PHE A 1 294 ? -2.685 -1.398 -8.871 1.00 87.50 294 PHE A N 1
ATOM 2345 C CA . PHE A 1 294 ? -2.073 -0.336 -9.649 1.00 87.50 294 PHE A CA 1
ATOM 2346 C C . PHE A 1 294 ? -2.638 1.012 -9.178 1.00 87.50 294 PHE A C 1
ATOM 2348 O O . PHE A 1 294 ? -3.831 1.099 -8.854 1.00 87.50 294 PHE A O 1
ATOM 2355 N N . THR A 1 295 ? -1.799 2.039 -9.073 1.00 79.00 295 THR A N 1
ATOM 2356 C CA . THR A 1 295 ? -2.250 3.431 -8.940 1.00 79.00 295 THR A CA 1
ATOM 2357 C C . THR A 1 295 ? -2.017 4.158 -10.256 1.00 79.00 295 THR A C 1
ATOM 2359 O O . THR A 1 295 ? -1.150 3.773 -11.041 1.00 79.00 295 THR A O 1
ATOM 2362 N N . ASN A 1 296 ? -2.832 5.177 -10.520 1.00 67.50 296 ASN A N 1
ATOM 2363 C CA . ASN A 1 296 ? -2.780 5.893 -11.786 1.00 67.50 296 ASN A CA 1
ATOM 2364 C C . ASN A 1 296 ? -1.401 6.522 -11.993 1.00 67.50 296 ASN A C 1
ATOM 2366 O O . ASN A 1 296 ? -0.870 7.174 -11.093 1.00 67.50 296 ASN A O 1
ATOM 2370 N N . GLY A 1 297 ? -0.854 6.349 -13.196 1.00 52.09 297 GLY A N 1
ATOM 2371 C CA . GLY A 1 297 ? 0.174 7.247 -13.697 1.00 52.09 297 GLY A CA 1
ATOM 2372 C C . GLY A 1 297 ? -0.483 8.587 -13.981 1.00 52.09 297 GLY A C 1
ATOM 2373 O O . GLY A 1 297 ? -1.580 8.625 -14.533 1.00 52.09 297 GLY A O 1
ATOM 2374 N N . HIS A 1 298 ? 0.146 9.685 -13.572 1.00 46.62 298 HIS A N 1
ATOM 2375 C CA . HIS A 1 298 ? -0.272 11.002 -14.037 1.00 46.62 298 HIS A CA 1
ATOM 2376 C C . HIS A 1 298 ? -0.254 10.995 -15.575 1.00 46.62 298 HIS A C 1
ATOM 2378 O O . HIS A 1 298 ? 0.821 10.876 -16.164 1.00 46.62 298 HIS A O 1
ATOM 2384 N N . HIS A 1 299 ? -1.438 11.036 -16.195 1.00 32.97 299 HIS A N 1
ATOM 2385 C CA . HIS A 1 299 ? -1.605 11.191 -17.641 1.00 32.97 299 HIS A CA 1
ATOM 2386 C C . HIS A 1 299 ? -1.059 12.538 -18.125 1.00 32.97 299 HIS A C 1
ATOM 2388 O O . HIS A 1 299 ? -1.213 13.543 -17.390 1.00 32.97 299 HIS A O 1
#

pLDDT: mean 86.88, std 11.62, range [32.97, 98.81]

Foldseek 3Di:
DDDPDDPPPPCPVVVVVVVVVQLPPVVHVVVVVVVLVCLLPPDDDDPCVVCVVVVHHPVPAQWLVRDDAADAFFEEEEEEEADDPCCLDPVNCQLQVQVVVCCVVDDHDPCDDDAACCQDPVQVLVCQFAVHGDRHNDPDLCPQAPQQADGGHTPLSNLVNNQAAAEEEDWDDRCRRSQNVCVNSVHHYDWCVRAPVNDDDDNRTDAPVVSLVSVLVVVVVRVVPVVHHYYYYYYHQQLAPDFGHADPVCVVPDPDDPGSNSNSSSSNSRSVVVSCVSCVVVVRNVRYDYHYHYRHHPD